Protein AF-A0A6B2LAB2-F1 (afdb_monomer_lite)

pLDDT: mean 83.59, std 16.33, range [30.34, 98.62]

Sequence (312 aa):
MKEKDVLVPLLQFHDKLRSQTTLTTNSQLKDLVSNPSHINLYHLQGPQGFQWNQNLCATVRETNGMVSVRRYYITSSMESLLCCE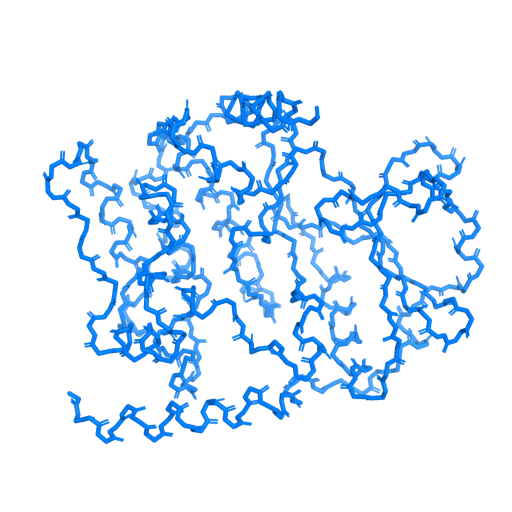IELLKKAQHENVLHYVDSFIEDNKFLWIVSEFVDGGTLTDIFEQLESIQFEESQLAYFVLMCLRGIHYLQSHGIPYELQSDCVLLSLSGHIKLSSLRNPSYYSRRSTVGTPYWLSPDYILNKSPTNDNVWSLGVMLWEAITGEPPYIEFPPIRALFVTITEGIPPLSSHLPLSGPLVDFLCKCTERNTAVRSSPSLLLEHPFLKHPSSPDQFATIIHQAQFFNNDWG

Radius of gyration: 19.87 Å; chains: 1; bounding box: 45×46×57 Å

Secondary structure (DSSP, 8-state):
--THHHHHHHHHHHHHHTT------S--HHHHSBPGGGGGGEEE-TTTT-EETTEEEEEETTT--EEEEEEEE--TTTHHHHHHHHHHHHH---TTBPPEEEEEEETTTEEEEEEE--TT-BHHHHHTTTTT----HHHHHHHHHHHHHHHHHHHHTT------GGGEEE-TTS-EEE-----GGGGSTT--SS-GGG--HHHHTTS--SSHHHHHHHHHHHHHHHSS-TTTTS-HHHHHHHHHHT-SPPPPTTS---HHHHHHHHHHT-S-TTTSPPHHHHTT-GGGGSPPPHHHHHHHHHHHHHHHHTT-

Structure (mmCIF, N/CA/C/O backbone):
data_AF-A0A6B2LAB2-F1
#
_entry.id   AF-A0A6B2LAB2-F1
#
loop_
_atom_site.group_PDB
_atom_site.id
_atom_site.type_symbol
_atom_site.label_atom_id
_atom_site.label_alt_id
_atom_site.label_comp_id
_atom_site.label_asym_id
_atom_site.label_entity_id
_atom_site.label_seq_id
_atom_site.pdbx_PDB_ins_code
_atom_site.Cartn_x
_atom_site.Cartn_y
_atom_site.Cartn_z
_atom_site.occupancy
_atom_site.B_iso_or_equiv
_atom_site.auth_seq_id
_atom_site.auth_comp_id
_atom_site.auth_asym_id
_atom_site.auth_atom_id
_atom_site.pdbx_PDB_model_num
ATOM 1 N N . MET A 1 1 ? 1.545 -16.094 27.207 1.00 58.06 1 MET A N 1
ATOM 2 C CA . MET A 1 1 ? 2.714 -16.390 26.350 1.00 58.06 1 MET A CA 1
ATOM 3 C C . MET A 1 1 ? 3.956 -16.113 27.185 1.00 58.06 1 MET A C 1
ATOM 5 O O . MET A 1 1 ? 3.957 -15.082 27.846 1.00 58.06 1 MET A O 1
ATOM 9 N N . LYS A 1 2 ? 4.925 -17.034 27.299 1.00 61.44 2 LYS A N 1
ATOM 10 C CA . LYS A 1 2 ? 6.134 -16.783 28.109 1.00 61.44 2 LYS A CA 1
ATOM 11 C C . LYS A 1 2 ? 7.105 -15.924 27.294 1.00 61.44 2 LYS A C 1
ATOM 13 O O . LYS A 1 2 ? 7.157 -16.051 26.080 1.00 61.44 2 LYS A O 1
ATOM 18 N N . GLU A 1 3 ? 7.906 -15.089 27.947 1.00 59.28 3 GLU A N 1
ATOM 19 C CA . GLU A 1 3 ? 8.850 -14.157 27.297 1.00 59.28 3 GLU A CA 1
ATOM 20 C C . GLU A 1 3 ? 9.830 -14.860 26.330 1.00 59.28 3 GLU A C 1
ATOM 22 O O . GLU A 1 3 ? 10.124 -14.369 25.240 1.00 59.28 3 GLU A O 1
ATOM 27 N N . LYS A 1 4 ? 10.247 -16.090 26.668 1.00 60.62 4 LYS A N 1
ATOM 28 C CA . LYS A 1 4 ? 11.071 -16.949 25.798 1.00 60.62 4 LYS A CA 1
ATOM 29 C C . LYS A 1 4 ? 10.377 -17.362 24.493 1.00 60.62 4 LYS A C 1
ATOM 31 O O . LYS A 1 4 ? 11.067 -17.553 23.496 1.00 60.62 4 LYS A O 1
ATOM 36 N N . ASP A 1 5 ? 9.047 -17.461 24.489 1.00 66.19 5 ASP A N 1
ATOM 37 C CA . ASP A 1 5 ? 8.248 -17.842 23.315 1.00 66.19 5 ASP A CA 1
ATOM 38 C C . ASP A 1 5 ? 8.171 -16.705 22.276 1.00 66.19 5 ASP A C 1
ATOM 40 O O . ASP A 1 5 ? 7.733 -16.935 21.153 1.00 66.19 5 ASP A O 1
ATOM 44 N N . VAL A 1 6 ? 8.596 -15.487 22.643 1.00 66.38 6 VAL A N 1
ATOM 45 C CA . VAL A 1 6 ? 8.602 -14.291 21.782 1.00 66.38 6 VAL A CA 1
ATOM 46 C C . VAL A 1 6 ? 10.024 -13.921 21.363 1.00 66.38 6 VAL A C 1
ATOM 48 O O . VAL A 1 6 ? 10.275 -13.672 20.187 1.00 66.38 6 VAL A O 1
ATOM 51 N N . LEU A 1 7 ? 10.977 -13.936 22.301 1.00 69.62 7 LEU A N 1
ATOM 52 C CA . LEU A 1 7 ? 12.353 -13.504 22.037 1.00 69.62 7 LEU A CA 1
ATOM 53 C C . LEU A 1 7 ? 13.081 -14.393 21.019 1.00 69.62 7 LEU A C 1
ATOM 55 O O . LEU A 1 7 ? 13.828 -13.880 20.192 1.00 69.62 7 LEU A O 1
ATOM 59 N N . VAL A 1 8 ? 12.857 -15.712 21.042 1.00 69.19 8 VAL A N 1
ATOM 60 C CA . VAL A 1 8 ? 13.513 -16.634 20.097 1.00 69.19 8 VAL A CA 1
ATOM 61 C C . VAL A 1 8 ? 13.004 -16.433 18.661 1.00 69.19 8 VAL A C 1
ATOM 63 O O . VAL A 1 8 ? 13.844 -16.217 17.786 1.00 69.19 8 VAL A O 1
ATOM 66 N N . PRO A 1 9 ? 11.682 -16.422 18.385 1.00 66.69 9 PRO A N 1
ATOM 67 C CA . PRO A 1 9 ? 11.174 -16.073 17.058 1.00 66.69 9 PRO A CA 1
ATOM 68 C C . PRO A 1 9 ? 11.593 -14.681 16.592 1.00 66.69 9 PRO A C 1
ATOM 70 O O . PRO A 1 9 ? 11.887 -14.510 15.418 1.00 66.69 9 PRO A O 1
ATOM 73 N N . LEU A 1 10 ? 11.670 -13.696 17.490 1.00 65.56 10 LEU A N 1
ATOM 74 C CA . LEU A 1 10 ? 12.045 -12.329 17.130 1.00 65.56 10 LEU A CA 1
ATOM 75 C C . LEU A 1 10 ? 13.533 -12.214 16.745 1.00 65.56 10 LEU A C 1
ATOM 77 O O . LEU A 1 10 ? 13.871 -11.510 15.794 1.00 65.56 10 LEU A O 1
ATOM 81 N N . LEU A 1 11 ? 14.416 -12.963 17.415 1.00 63.00 11 LEU A N 1
ATOM 82 C CA . LEU A 1 11 ? 15.821 -13.111 17.015 1.00 63.00 11 LEU A CA 1
ATOM 83 C C . LEU A 1 11 ? 15.952 -13.847 15.673 1.00 63.00 11 LEU A C 1
ATOM 85 O O . LEU A 1 11 ? 16.673 -13.392 14.790 1.00 63.00 11 LEU A O 1
ATOM 89 N N . GLN A 1 12 ? 15.196 -14.932 15.478 1.00 63.59 12 GLN A N 1
ATOM 90 C CA . GLN A 1 12 ? 15.152 -15.654 14.201 1.00 63.59 12 GLN A CA 1
ATOM 91 C C . GLN A 1 12 ? 14.596 -14.789 13.067 1.00 63.59 12 GLN A C 1
ATOM 93 O O . GLN A 1 12 ? 15.088 -14.859 11.943 1.00 63.59 12 GLN A O 1
ATOM 98 N N . PHE A 1 13 ? 13.595 -13.956 13.352 1.00 63.78 13 PHE A N 1
ATOM 99 C CA . PHE A 1 13 ? 13.062 -12.976 12.420 1.00 63.78 13 PHE A CA 1
ATOM 100 C C . PHE A 1 13 ? 14.157 -11.977 12.054 1.00 63.78 13 PHE A C 1
ATOM 102 O O . PHE A 1 13 ? 14.436 -11.833 10.872 1.00 63.78 13 PHE A O 1
ATOM 109 N N . HIS A 1 14 ? 14.871 -11.394 13.027 1.00 57.94 14 HIS A N 1
ATOM 110 C CA . HIS A 1 14 ? 16.009 -10.499 12.777 1.00 57.94 14 HIS A CA 1
ATOM 111 C C . HIS A 1 14 ? 17.100 -11.129 11.888 1.00 57.94 14 HIS A C 1
ATOM 113 O O . HIS A 1 14 ? 17.612 -10.475 10.978 1.00 57.94 14 HIS A O 1
ATOM 119 N N . ASP A 1 15 ? 17.420 -12.407 12.092 1.00 50.44 15 ASP A N 1
ATOM 120 C CA . ASP A 1 15 ? 18.378 -13.136 11.251 1.00 50.44 15 ASP A CA 1
ATOM 121 C C . ASP A 1 15 ? 17.810 -13.453 9.851 1.00 50.44 15 ASP A C 1
ATOM 123 O O . ASP A 1 15 ? 18.525 -13.408 8.843 1.00 50.44 15 ASP A O 1
ATOM 127 N N . LYS A 1 16 ? 16.497 -13.696 9.747 1.00 52.78 16 LYS A N 1
ATOM 128 C CA . LYS A 1 16 ? 15.773 -13.862 8.477 1.00 52.78 16 LYS A CA 1
ATOM 129 C C . LYS A 1 16 ? 15.706 -12.559 7.676 1.00 52.78 16 LYS A C 1
ATOM 131 O O . LYS A 1 16 ? 15.875 -12.595 6.459 1.00 52.78 16 LYS A O 1
ATOM 136 N N . LEU A 1 17 ? 15.540 -11.408 8.337 1.00 50.28 17 LEU A N 1
ATOM 137 C CA . LEU A 1 17 ? 15.604 -10.074 7.719 1.00 50.28 17 LEU A CA 1
ATOM 138 C C . LEU A 1 17 ? 16.926 -9.868 6.967 1.00 50.28 17 LEU A C 1
ATOM 140 O O . LEU A 1 17 ? 16.944 -9.244 5.913 1.00 50.28 17 LEU A O 1
ATOM 144 N N . ARG A 1 18 ? 18.027 -10.445 7.467 1.00 41.12 18 ARG A N 1
ATOM 145 C CA . ARG A 1 18 ? 19.350 -10.373 6.826 1.00 41.12 18 ARG A CA 1
ATOM 146 C C . ARG A 1 18 ? 19.542 -11.351 5.663 1.00 41.12 18 ARG A C 1
ATOM 148 O O . ARG A 1 18 ? 20.526 -11.216 4.939 1.00 41.12 18 ARG A O 1
ATOM 155 N N . SER A 1 19 ? 18.658 -12.336 5.494 1.00 42.25 19 SER A N 1
ATOM 156 C CA . SER A 1 19 ? 18.848 -13.470 4.575 1.00 42.25 19 SER A CA 1
ATOM 157 C C . SER A 1 19 ? 17.739 -13.650 3.531 1.00 42.25 19 SER A C 1
ATOM 159 O O . SER A 1 19 ? 17.799 -14.611 2.763 1.00 42.25 19 SER A O 1
ATOM 161 N N . GLN A 1 20 ? 16.740 -12.757 3.471 1.00 48.16 20 GLN A N 1
ATOM 162 C CA . GLN A 1 20 ? 15.514 -12.965 2.691 1.00 48.16 20 GLN A CA 1
ATOM 163 C C . GLN A 1 20 ? 15.750 -13.362 1.222 1.00 48.16 20 GLN A C 1
ATOM 165 O O . GLN A 1 20 ? 16.074 -12.550 0.362 1.00 48.16 20 GLN A O 1
ATOM 170 N N . THR A 1 21 ? 15.498 -14.647 0.970 1.00 45.72 21 THR A N 1
ATOM 171 C CA . THR A 1 21 ? 15.557 -15.372 -0.310 1.00 45.72 21 THR A CA 1
ATOM 172 C C . THR A 1 21 ? 14.295 -16.233 -0.486 1.00 45.72 21 THR A C 1
ATOM 174 O O . THR A 1 21 ? 14.343 -17.338 -1.008 1.00 45.72 21 THR A O 1
ATOM 177 N N . THR A 1 22 ? 13.135 -15.781 0.003 1.00 45.25 22 THR A N 1
ATOM 178 C CA . THR A 1 22 ? 11.938 -16.646 0.102 1.00 45.25 22 THR A CA 1
ATOM 179 C C . THR A 1 22 ? 10.9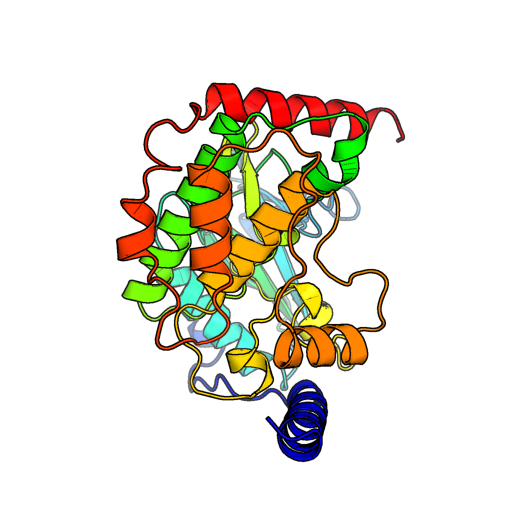67 -16.573 -1.073 1.00 45.25 22 THR A C 1
ATOM 181 O O . THR A 1 22 ? 10.008 -17.336 -1.095 1.00 45.25 22 THR A O 1
ATOM 184 N N . LEU A 1 23 ? 11.211 -15.717 -2.066 1.00 51.69 23 LEU A N 1
ATOM 185 C CA . LEU A 1 23 ? 10.504 -15.769 -3.345 1.00 51.69 23 LEU A CA 1
ATOM 186 C C . LEU A 1 23 ? 11.511 -16.172 -4.421 1.00 51.69 23 LEU A C 1
ATOM 188 O O . LEU A 1 23 ? 12.316 -15.360 -4.879 1.00 51.69 23 LEU A O 1
ATOM 192 N N . THR A 1 24 ? 11.503 -17.456 -4.769 1.00 53.28 24 THR A N 1
ATOM 193 C CA . THR A 1 24 ? 12.329 -18.005 -5.844 1.00 53.28 24 THR A CA 1
ATOM 194 C C . THR A 1 24 ? 11.445 -18.303 -7.040 1.00 53.28 24 THR A C 1
ATOM 196 O O . THR A 1 24 ? 10.551 -19.144 -6.962 1.00 53.28 24 THR A O 1
ATOM 199 N N . THR A 1 25 ? 11.718 -17.624 -8.145 1.00 62.31 25 THR A N 1
ATOM 200 C CA . THR A 1 25 ? 11.215 -17.988 -9.469 1.00 62.31 25 THR A CA 1
ATOM 201 C C . THR A 1 25 ? 12.364 -18.561 -10.289 1.00 62.31 25 THR A C 1
ATOM 203 O O . THR A 1 25 ? 13.525 -18.211 -10.073 1.00 62.31 25 THR A O 1
ATOM 206 N N . ASN A 1 26 ? 12.037 -19.468 -11.208 1.00 69.19 26 ASN A N 1
ATOM 207 C CA . ASN A 1 26 ? 12.997 -20.009 -12.172 1.00 69.19 26 ASN A CA 1
ATOM 208 C C . ASN A 1 26 ? 13.135 -19.109 -13.412 1.00 69.19 26 ASN A C 1
ATOM 210 O O . ASN A 1 26 ? 13.973 -19.383 -14.270 1.00 69.19 26 ASN A O 1
ATOM 214 N N . SER A 1 27 ? 12.309 -18.064 -13.517 1.00 77.88 27 SER A N 1
ATOM 215 C CA . SER A 1 27 ? 12.330 -17.099 -14.612 1.00 77.88 27 SER A CA 1
ATOM 216 C C . SER A 1 27 ? 13.566 -16.206 -14.544 1.00 77.88 27 SER A C 1
ATOM 218 O O . SER A 1 27 ? 13.964 -15.753 -13.468 1.00 77.88 27 SER A O 1
ATOM 220 N N . GLN A 1 28 ? 14.141 -15.900 -15.704 1.00 84.25 28 GLN A N 1
ATOM 221 C CA . GLN A 1 28 ? 15.198 -14.900 -15.829 1.00 84.25 28 GLN A CA 1
ATOM 222 C C . GLN A 1 28 ? 14.593 -13.553 -16.217 1.00 84.25 28 GLN A C 1
ATOM 224 O O . GLN A 1 28 ? 13.630 -13.499 -16.983 1.00 84.25 28 GLN A O 1
ATOM 229 N N . LEU A 1 29 ? 15.185 -12.447 -15.747 1.00 85.62 29 LEU A N 1
ATOM 230 C CA . LEU A 1 29 ? 14.666 -11.107 -16.053 1.00 85.62 29 LEU A CA 1
ATOM 231 C C . LEU A 1 29 ? 14.540 -10.879 -17.563 1.00 85.62 29 LEU A C 1
ATOM 233 O O . LEU A 1 29 ? 13.559 -10.300 -18.014 1.00 85.62 29 LEU A O 1
ATOM 237 N N . LYS A 1 30 ? 15.500 -11.383 -18.347 1.00 86.19 30 LYS A N 1
ATOM 238 C CA . LYS A 1 30 ? 15.530 -11.249 -19.812 1.00 86.19 30 LYS A CA 1
ATOM 239 C C . LYS A 1 30 ? 14.311 -11.849 -20.512 1.00 86.19 30 LYS A C 1
ATOM 241 O O . LYS A 1 30 ? 13.949 -11.356 -21.573 1.00 86.19 30 LYS A O 1
ATOM 246 N N . ASP A 1 31 ? 13.689 -12.863 -19.918 1.00 89.56 31 ASP A N 1
ATOM 247 C CA . ASP A 1 31 ? 12.512 -13.530 -20.482 1.00 89.56 31 ASP A CA 1
ATOM 248 C C . ASP A 1 31 ? 11.207 -12.825 -20.084 1.00 89.56 31 ASP A C 1
ATOM 250 O O . ASP A 1 31 ? 10.171 -13.004 -20.721 1.00 89.56 31 ASP A O 1
ATOM 254 N N . LEU A 1 32 ? 11.249 -12.020 -19.018 1.00 90.81 32 LEU A N 1
ATOM 255 C CA . LEU A 1 32 ? 10.090 -11.325 -18.462 1.00 90.81 32 LEU A CA 1
ATOM 256 C C . LEU A 1 32 ? 9.953 -9.891 -18.961 1.00 90.81 32 LEU A C 1
ATOM 258 O O . LEU A 1 32 ? 8.853 -9.343 -18.904 1.00 90.81 32 LEU A O 1
ATOM 262 N N . VAL A 1 33 ? 11.036 -9.264 -19.407 1.00 94.38 33 VAL A N 1
ATOM 263 C CA . VAL A 1 33 ? 11.056 -7.852 -19.796 1.00 94.38 33 VAL A CA 1
ATOM 264 C C . VAL A 1 33 ? 10.874 -7.656 -21.301 1.00 94.38 33 VAL A C 1
ATOM 266 O O . VAL A 1 33 ? 11.167 -8.530 -22.112 1.00 94.38 33 VAL A O 1
ATOM 269 N N . SER A 1 34 ? 10.398 -6.476 -21.673 1.00 95.38 34 SER A N 1
ATOM 270 C CA . SER A 1 34 ? 10.282 -6.013 -23.050 1.00 95.38 34 SER A CA 1
ATOM 271 C C . SER A 1 34 ? 11.646 -5.678 -23.663 1.00 95.38 34 SER A C 1
ATOM 273 O O . SER A 1 34 ? 12.686 -5.679 -22.996 1.00 95.38 34 SER A O 1
ATOM 275 N N . ASN A 1 35 ? 11.644 -5.371 -24.964 1.00 94.44 35 ASN A N 1
ATOM 276 C CA . ASN A 1 35 ? 12.861 -5.050 -25.702 1.00 94.44 35 ASN A CA 1
ATOM 277 C C . ASN A 1 35 ? 13.571 -3.823 -25.087 1.00 94.44 35 ASN A C 1
ATOM 279 O O . ASN A 1 35 ? 12.918 -2.800 -24.881 1.00 94.44 35 ASN A O 1
ATOM 283 N N . PRO A 1 36 ? 14.900 -3.863 -24.860 1.00 92.88 36 PRO A N 1
ATOM 284 C CA . PRO A 1 36 ? 15.676 -2.715 -24.381 1.00 92.88 36 PRO A CA 1
ATOM 285 C C . PRO A 1 36 ? 15.452 -1.408 -25.157 1.00 92.88 36 PRO A C 1
ATOM 287 O O . PRO A 1 36 ? 15.553 -0.328 -24.581 1.00 92.88 36 PRO A O 1
ATOM 290 N N . SER A 1 37 ? 15.103 -1.477 -26.448 1.00 93.88 37 SER A N 1
ATOM 291 C CA . SER A 1 37 ? 14.792 -0.298 -27.265 1.00 93.88 37 SER A CA 1
ATOM 292 C C . SER A 1 37 ? 13.569 0.485 -26.781 1.00 93.88 37 SER A C 1
ATOM 294 O O . SER A 1 37 ? 13.393 1.628 -27.204 1.00 93.88 37 SER A O 1
ATOM 296 N N . HIS A 1 38 ? 12.739 -0.097 -25.908 1.00 94.50 38 HIS A N 1
ATOM 297 C CA . HIS A 1 38 ? 11.582 0.562 -25.305 1.00 94.50 38 HIS A CA 1
ATOM 298 C C . HIS A 1 38 ? 11.971 1.787 -24.476 1.00 94.50 38 HIS A C 1
ATOM 300 O O . HIS A 1 38 ? 11.158 2.695 -24.344 1.00 94.50 38 HIS A O 1
ATOM 306 N N . ILE A 1 39 ? 13.229 1.902 -24.031 1.00 92.00 39 ILE A N 1
ATOM 307 C CA . ILE A 1 39 ? 13.735 3.140 -23.423 1.00 92.00 39 ILE A CA 1
ATOM 308 C C . ILE A 1 39 ? 13.490 4.370 -24.310 1.00 92.00 39 ILE A C 1
ATOM 310 O O . ILE A 1 39 ? 13.192 5.451 -23.811 1.00 92.00 39 ILE A O 1
ATOM 314 N N . ASN A 1 40 ? 13.527 4.198 -25.636 1.00 93.69 40 ASN A N 1
ATOM 315 C CA . ASN A 1 40 ? 13.299 5.279 -26.589 1.00 93.69 40 ASN A CA 1
ATOM 316 C C . ASN A 1 40 ? 11.834 5.725 -26.652 1.00 93.69 40 ASN A C 1
ATOM 318 O O . ASN A 1 40 ? 11.575 6.810 -27.162 1.00 93.69 40 ASN A O 1
ATOM 322 N N . LEU A 1 41 ? 10.885 4.934 -26.139 1.00 94.25 41 LEU A N 1
ATOM 323 C CA . LEU A 1 41 ? 9.466 5.302 -26.068 1.00 94.25 41 LEU A CA 1
ATOM 324 C C . LEU A 1 41 ? 9.203 6.369 -25.002 1.00 94.25 41 LEU A C 1
ATOM 326 O O . LEU A 1 41 ? 8.192 7.068 -25.072 1.00 94.25 41 LEU A O 1
ATOM 330 N N . TYR A 1 42 ? 10.118 6.518 -24.043 1.00 93.50 42 TYR A N 1
ATOM 331 C CA . TYR A 1 42 ? 9.954 7.385 -22.888 1.00 93.50 42 TYR A CA 1
ATOM 332 C C . TYR A 1 42 ? 10.926 8.569 -22.940 1.00 93.50 42 TYR A C 1
ATOM 334 O O . TYR A 1 42 ? 12.058 8.479 -23.423 1.00 93.50 42 TYR A O 1
ATOM 342 N N . HIS A 1 43 ? 10.474 9.716 -22.449 1.00 91.50 43 HIS A N 1
ATOM 343 C CA . HIS A 1 43 ? 11.283 10.911 -22.248 1.00 91.50 43 HIS A CA 1
ATOM 344 C C . HIS A 1 43 ? 11.230 11.293 -20.766 1.00 91.50 43 HIS A C 1
ATOM 346 O O . HIS A 1 43 ? 10.198 11.760 -20.282 1.00 91.50 43 HIS A O 1
ATOM 352 N N . LEU A 1 44 ? 12.329 11.069 -20.037 1.00 87.56 44 LEU A N 1
ATOM 353 C CA . LEU A 1 44 ? 12.435 11.464 -18.629 1.00 87.56 44 LEU A CA 1
ATOM 354 C C . LEU A 1 44 ? 12.250 12.979 -18.485 1.00 87.56 44 LEU A C 1
ATOM 356 O O . LEU A 1 44 ? 12.808 13.763 -19.252 1.00 87.56 44 LEU A O 1
ATOM 360 N N . GLN A 1 45 ? 11.469 13.392 -17.493 1.00 79.88 45 GLN A N 1
ATOM 361 C CA . GLN A 1 45 ? 11.225 14.802 -17.204 1.00 79.88 45 GLN A CA 1
ATOM 362 C C . GLN A 1 45 ? 12.305 15.331 -16.240 1.00 79.88 45 GLN A C 1
ATOM 364 O O . GLN A 1 45 ? 12.513 14.748 -15.182 1.00 79.88 45 GLN A O 1
ATOM 369 N N . GLY A 1 46 ? 12.986 16.434 -16.583 1.00 62.25 46 GLY A N 1
ATOM 370 C CA . GLY A 1 46 ? 13.942 17.150 -15.714 1.00 62.25 46 GLY A CA 1
ATOM 371 C C . GLY A 1 46 ? 15.434 16.761 -15.857 1.00 62.25 46 GLY A C 1
ATOM 372 O O . GLY A 1 46 ? 15.751 15.626 -16.208 1.00 62.25 46 GLY A O 1
ATOM 373 N N . PRO A 1 47 ? 16.380 17.682 -15.561 1.00 44.88 47 PRO A N 1
ATOM 374 C CA . PRO A 1 47 ? 17.818 17.526 -15.845 1.00 44.88 47 PRO A CA 1
ATOM 375 C C . PRO A 1 47 ? 18.544 16.450 -15.014 1.00 44.88 47 PRO A C 1
ATOM 377 O O . PRO A 1 47 ? 19.672 16.091 -15.345 1.00 44.88 47 PRO A O 1
ATOM 380 N N . GLN A 1 48 ? 17.909 15.913 -13.966 1.00 54.22 48 GLN A N 1
ATOM 381 C CA . GLN A 1 48 ? 18.365 14.729 -13.216 1.00 54.22 48 GLN A CA 1
ATOM 382 C C . GLN A 1 48 ? 17.251 13.679 -13.034 1.00 54.22 48 GLN A C 1
ATOM 384 O O . GLN A 1 48 ? 17.417 12.727 -12.276 1.00 54.22 48 GLN A O 1
ATOM 389 N N . GLY A 1 49 ? 16.125 13.843 -13.744 1.00 53.78 49 GLY A N 1
ATOM 390 C CA . GLY A 1 49 ? 14.879 13.140 -13.463 1.00 53.78 49 GLY A CA 1
ATOM 391 C C . GLY A 1 49 ? 14.168 13.743 -12.249 1.00 53.78 49 GLY A C 1
ATOM 392 O O . GLY A 1 49 ? 14.632 13.617 -11.121 1.00 53.78 49 GLY A O 1
ATOM 393 N N . PHE A 1 50 ? 13.052 14.431 -12.475 1.00 52.19 50 PHE A N 1
ATOM 394 C CA . PHE A 1 50 ? 12.154 14.857 -11.407 1.00 52.19 50 PHE A CA 1
ATOM 395 C C . PHE A 1 50 ? 11.685 13.612 -10.646 1.00 52.19 50 PHE A C 1
ATOM 397 O O . PHE A 1 50 ? 11.162 12.673 -11.256 1.00 52.19 50 PHE A O 1
ATOM 404 N N . GLN A 1 51 ? 11.942 13.596 -9.338 1.00 57.81 51 GLN A N 1
ATOM 405 C CA . GLN A 1 51 ? 11.500 12.540 -8.441 1.00 57.81 51 GLN A CA 1
ATOM 406 C C . GLN A 1 51 ? 10.143 12.931 -7.857 1.00 57.81 51 GLN A C 1
ATOM 408 O O . GLN A 1 51 ? 10.027 13.954 -7.193 1.00 57.81 51 GLN A O 1
ATOM 413 N N . TRP A 1 52 ? 9.134 12.104 -8.100 1.00 54.78 52 TRP A N 1
ATOM 414 C CA . TRP A 1 52 ? 7.800 12.196 -7.521 1.00 54.78 52 TRP A CA 1
ATOM 415 C C . TRP A 1 52 ? 7.534 10.925 -6.725 1.00 54.78 52 TRP A C 1
ATOM 417 O O . TRP A 1 52 ? 7.632 9.827 -7.280 1.00 54.78 52 TRP A O 1
ATOM 427 N N . ASN A 1 53 ? 7.244 11.048 -5.430 1.00 55.38 53 ASN A N 1
ATOM 428 C CA . ASN A 1 53 ? 7.058 9.904 -4.528 1.00 55.38 53 ASN A CA 1
ATOM 429 C C . ASN A 1 53 ? 8.215 8.889 -4.637 1.00 55.38 53 ASN A C 1
ATOM 431 O O . ASN A 1 53 ? 7.992 7.688 -4.784 1.00 55.38 53 ASN A O 1
ATOM 435 N N . GLN A 1 54 ? 9.461 9.386 -4.664 1.00 63.94 54 GLN A N 1
ATOM 436 C CA . GLN A 1 54 ? 10.700 8.601 -4.835 1.00 63.94 54 GLN A CA 1
ATOM 437 C C . GLN A 1 54 ? 10.863 7.897 -6.205 1.00 63.94 54 GLN A C 1
ATOM 439 O O . GLN A 1 54 ? 11.841 7.177 -6.415 1.00 63.94 54 GLN A O 1
ATOM 444 N N . ASN A 1 55 ? 9.963 8.142 -7.164 1.00 73.06 55 ASN A N 1
ATOM 445 C CA . ASN A 1 55 ? 9.984 7.572 -8.514 1.00 73.06 55 ASN A CA 1
ATOM 446 C C . ASN A 1 55 ? 10.305 8.636 -9.565 1.00 73.06 55 ASN A C 1
ATOM 448 O O . ASN A 1 55 ? 9.984 9.805 -9.400 1.00 73.06 55 ASN A O 1
ATOM 452 N N . LEU A 1 56 ? 10.904 8.239 -10.683 1.00 82.75 56 LEU A N 1
ATOM 453 C CA . LEU A 1 56 ? 11.140 9.146 -11.803 1.00 82.75 56 LEU A CA 1
ATOM 454 C C . LEU A 1 56 ? 9.852 9.342 -12.611 1.00 82.75 56 LEU A C 1
ATOM 456 O O . LEU A 1 56 ? 9.094 8.397 -12.822 1.00 82.75 56 LEU A O 1
ATOM 460 N N . CYS A 1 57 ? 9.630 10.546 -13.128 1.00 87.25 57 CYS A N 1
ATOM 461 C CA . CYS A 1 57 ? 8.557 10.810 -14.088 1.00 87.25 57 CYS A CA 1
ATOM 462 C C . CYS A 1 57 ? 9.075 10.763 -15.530 1.00 87.25 57 CYS A C 1
ATOM 464 O O . CYS A 1 57 ? 10.140 11.306 -15.844 1.00 87.25 57 CYS A O 1
ATOM 466 N N . ALA A 1 58 ? 8.289 10.177 -16.432 1.00 91.38 58 ALA A N 1
ATOM 467 C CA . ALA A 1 58 ? 8.555 10.218 -17.866 1.00 91.38 58 ALA A CA 1
ATOM 468 C C . ALA A 1 58 ? 7.284 10.524 -18.661 1.00 91.38 58 ALA A C 1
ATOM 470 O O . ALA A 1 58 ? 6.174 10.241 -18.215 1.00 91.38 58 ALA A O 1
ATOM 471 N N . THR A 1 59 ? 7.447 11.073 -19.861 1.00 93.19 59 THR A N 1
ATOM 472 C CA . THR A 1 59 ? 6.373 11.173 -20.851 1.00 93.19 59 THR A CA 1
ATOM 473 C C . THR A 1 59 ? 6.544 10.115 -21.930 1.00 93.19 59 THR A C 1
ATOM 475 O O . THR A 1 59 ? 7.653 9.849 -22.396 1.00 93.19 59 THR A O 1
ATOM 478 N N . VAL A 1 60 ? 5.438 9.509 -22.346 1.00 94.62 60 VAL A N 1
ATOM 479 C CA . VAL A 1 60 ? 5.379 8.609 -23.499 1.00 94.62 60 VAL A CA 1
ATOM 480 C C . VAL A 1 60 ? 5.432 9.460 -24.762 1.00 94.62 60 VAL A C 1
ATOM 482 O O . VAL A 1 60 ? 4.585 10.327 -24.953 1.00 94.62 60 VAL A O 1
ATOM 485 N N . ARG A 1 61 ? 6.413 9.236 -25.640 1.00 92.88 61 ARG A N 1
ATOM 486 C CA . ARG A 1 61 ? 6.655 10.108 -26.806 1.00 92.88 61 ARG A CA 1
ATOM 487 C C . ARG A 1 61 ? 5.502 10.156 -27.803 1.00 92.88 61 ARG A C 1
ATOM 489 O O . ARG A 1 61 ? 5.309 11.179 -28.446 1.00 92.88 61 ARG A O 1
ATOM 496 N N . GLU A 1 62 ? 4.777 9.054 -27.960 1.00 93.25 62 GLU A N 1
ATOM 497 C CA . GLU A 1 62 ? 3.701 8.948 -28.949 1.00 93.25 62 GLU A CA 1
ATOM 498 C C . GLU A 1 62 ? 2.425 9.667 -28.496 1.00 93.25 62 GLU A C 1
ATOM 500 O O . GLU A 1 62 ? 1.792 10.368 -29.281 1.00 93.25 62 GLU A O 1
ATOM 505 N N . THR A 1 63 ? 2.062 9.529 -27.220 1.00 93.12 63 THR A N 1
ATOM 506 C CA . THR A 1 63 ? 0.793 10.044 -26.680 1.00 93.12 63 THR A CA 1
ATOM 507 C C . THR A 1 63 ? 0.952 11.322 -25.862 1.00 93.12 63 THR A C 1
ATOM 509 O O . THR A 1 63 ? -0.044 11.959 -25.534 1.00 93.12 63 THR A O 1
ATOM 512 N N . ASN A 1 64 ? 2.185 11.686 -25.497 1.00 90.50 64 ASN A N 1
ATOM 513 C CA . ASN A 1 64 ? 2.514 12.666 -24.457 1.00 90.50 64 ASN A CA 1
ATOM 514 C C . ASN A 1 64 ? 1.901 12.356 -23.075 1.00 90.50 64 ASN A C 1
ATOM 516 O O . ASN A 1 64 ? 1.904 13.218 -22.199 1.00 90.50 64 ASN A O 1
ATOM 520 N N . GLY A 1 65 ? 1.408 11.132 -22.852 1.00 92.38 65 GLY A N 1
ATOM 521 C CA . GLY A 1 65 ? 0.901 10.698 -21.551 1.00 92.38 65 GLY A CA 1
ATOM 522 C C . GLY A 1 65 ? 2.024 10.562 -20.521 1.00 92.38 65 GLY A C 1
ATOM 523 O O . GLY A 1 65 ? 3.153 10.214 -20.871 1.00 92.38 65 GLY A O 1
ATOM 524 N N . MET A 1 66 ? 1.725 10.826 -19.249 1.00 92.62 66 MET A N 1
ATOM 525 C CA . MET A 1 66 ? 2.687 10.664 -18.157 1.00 92.62 66 MET A CA 1
ATOM 526 C C . MET A 1 66 ? 2.713 9.229 -17.630 1.00 92.62 66 MET A C 1
ATOM 528 O O . MET A 1 66 ? 1.679 8.572 -17.521 1.00 92.62 66 MET A O 1
ATOM 532 N N . VAL A 1 67 ? 3.906 8.771 -17.258 1.00 93.81 67 VAL A N 1
ATOM 533 C CA . VAL A 1 67 ? 4.143 7.491 -16.581 1.00 93.81 67 VAL A CA 1
ATOM 534 C C . VAL A 1 67 ? 5.092 7.679 -15.401 1.00 93.81 67 VAL A C 1
ATOM 536 O O . VAL A 1 67 ? 5.927 8.592 -15.385 1.00 93.81 67 VAL A O 1
ATOM 539 N N . SER A 1 68 ? 4.970 6.790 -14.418 1.00 90.94 68 SER A N 1
ATOM 540 C CA . SER A 1 68 ? 5.942 6.664 -13.337 1.00 90.94 68 SER A CA 1
ATOM 541 C C . SER A 1 68 ? 6.963 5.585 -13.685 1.00 90.94 68 SER A C 1
ATOM 543 O O . SER A 1 68 ? 6.627 4.553 -14.268 1.00 90.94 68 SER A O 1
ATOM 545 N N . VAL A 1 69 ? 8.221 5.835 -13.345 1.00 89.75 69 VAL A N 1
ATOM 546 C CA . VAL A 1 69 ? 9.359 4.986 -13.674 1.00 89.75 69 VAL A CA 1
ATOM 547 C C . VAL A 1 69 ? 10.167 4.709 -12.417 1.00 89.75 69 VAL A C 1
ATOM 549 O O . VAL A 1 69 ? 10.636 5.620 -11.733 1.00 89.75 69 VAL A O 1
ATOM 552 N N . ARG A 1 70 ? 10.424 3.428 -12.168 1.00 86.88 70 ARG A N 1
ATOM 553 C CA . ARG A 1 70 ? 11.390 2.974 -11.167 1.00 86.88 70 ARG A CA 1
ATOM 554 C C . ARG A 1 70 ? 12.568 2.311 -11.843 1.00 86.88 70 ARG A C 1
ATOM 556 O O . ARG A 1 70 ? 12.392 1.476 -12.728 1.00 86.88 70 ARG A O 1
ATOM 563 N N . ARG A 1 71 ? 13.768 2.690 -11.410 1.00 86.38 71 ARG A N 1
ATOM 564 C CA . ARG A 1 71 ? 15.034 2.218 -11.969 1.00 86.38 71 ARG A CA 1
ATOM 565 C C . ARG A 1 71 ? 15.848 1.525 -10.883 1.00 86.38 71 ARG A C 1
ATOM 567 O O . ARG A 1 71 ? 16.272 2.162 -9.923 1.00 86.38 71 ARG A O 1
ATOM 574 N N . TYR A 1 72 ? 16.086 0.230 -11.051 1.00 84.69 72 TYR A N 1
ATOM 575 C CA . TYR A 1 72 ? 16.802 -0.611 -10.094 1.00 84.69 72 TYR A CA 1
ATOM 576 C C . TYR A 1 72 ? 18.137 -1.060 -10.670 1.00 84.69 72 TYR A C 1
ATOM 578 O O . TYR A 1 72 ? 18.188 -1.546 -11.797 1.00 84.69 72 TYR A O 1
ATOM 586 N N . TYR A 1 73 ? 19.214 -0.959 -9.892 1.00 85.06 73 TYR A N 1
ATOM 587 C CA . TYR A 1 73 ? 20.468 -1.618 -10.248 1.00 85.06 73 TYR A CA 1
ATOM 588 C C . TYR A 1 73 ? 20.344 -3.126 -10.010 1.00 85.06 73 TYR A C 1
ATOM 590 O O . TYR A 1 73 ? 20.022 -3.567 -8.905 1.00 85.06 73 TYR A O 1
ATOM 598 N N . ILE A 1 74 ? 20.598 -3.920 -11.046 1.00 85.31 74 ILE A N 1
ATOM 599 C CA . ILE A 1 74 ? 20.448 -5.371 -11.000 1.00 85.31 74 ILE A CA 1
ATOM 600 C C . ILE A 1 74 ? 21.652 -5.967 -10.267 1.00 85.31 74 ILE A C 1
ATOM 602 O O . ILE A 1 74 ? 22.803 -5.809 -10.675 1.00 85.31 74 ILE A O 1
ATOM 606 N N . THR A 1 75 ? 21.380 -6.691 -9.184 1.00 84.00 75 THR A N 1
ATOM 607 C CA . THR A 1 75 ? 22.368 -7.522 -8.488 1.00 84.00 75 THR A CA 1
ATOM 608 C C . THR A 1 75 ? 21.905 -8.971 -8.493 1.00 84.00 75 THR A C 1
ATOM 610 O O . THR A 1 75 ? 20.704 -9.240 -8.447 1.00 84.00 75 THR A O 1
ATOM 613 N N . SER A 1 76 ? 22.844 -9.919 -8.484 1.00 79.50 76 SER A N 1
ATOM 614 C CA . SER A 1 76 ? 22.517 -11.353 -8.484 1.00 79.50 76 SER A CA 1
ATOM 615 C C . SER A 1 76 ? 21.660 -11.775 -7.284 1.00 79.50 76 SER A C 1
ATOM 617 O O . SER A 1 76 ? 20.884 -12.714 -7.387 1.00 79.50 76 SER A O 1
ATOM 619 N N . SER A 1 77 ? 21.763 -11.072 -6.151 1.00 74.81 77 SER A N 1
ATOM 620 C CA . SER A 1 77 ? 20.930 -11.317 -4.965 1.00 74.81 77 SER A CA 1
ATOM 621 C C . SER A 1 77 ? 19.491 -10.810 -5.094 1.00 74.81 77 SER A C 1
ATOM 623 O O . SER A 1 77 ? 18.633 -11.250 -4.339 1.00 74.81 77 SER A O 1
ATOM 625 N N . MET A 1 78 ? 19.226 -9.867 -6.003 1.00 76.38 78 MET A N 1
ATOM 626 C CA . MET A 1 78 ? 17.905 -9.250 -6.184 1.00 76.38 78 MET A CA 1
ATOM 627 C C . MET A 1 78 ? 17.142 -9.814 -7.378 1.00 76.38 78 MET A C 1
ATOM 629 O O . MET A 1 78 ? 15.930 -9.647 -7.446 1.00 76.38 78 MET A O 1
ATOM 633 N N . GLU A 1 79 ? 17.832 -10.454 -8.322 1.00 80.38 79 GLU A N 1
ATOM 634 C CA . GLU A 1 79 ? 17.257 -10.873 -9.601 1.00 80.38 79 GLU A CA 1
ATOM 635 C C . GLU A 1 79 ? 15.979 -11.706 -9.432 1.00 80.38 79 GLU A C 1
ATOM 637 O O . GLU A 1 79 ? 14.958 -11.375 -10.027 1.00 80.38 79 GLU A O 1
ATOM 642 N N . SER A 1 80 ? 15.985 -12.707 -8.543 1.00 76.81 80 SER A N 1
ATOM 643 C CA . SER A 1 80 ? 14.801 -13.541 -8.300 1.00 76.81 80 SER A CA 1
ATOM 644 C C . SER A 1 80 ? 13.623 -12.755 -7.714 1.00 76.81 80 SER A C 1
ATOM 646 O O . SER A 1 80 ? 12.476 -13.019 -8.064 1.00 76.81 80 SER A O 1
ATOM 648 N N . LEU A 1 81 ? 13.894 -11.774 -6.845 1.00 75.56 81 LEU A N 1
ATOM 649 C CA . LEU A 1 81 ? 12.868 -10.919 -6.244 1.00 75.56 81 LEU A CA 1
ATOM 650 C C . LEU A 1 81 ? 12.248 -9.992 -7.294 1.00 75.56 81 LEU A C 1
ATOM 652 O O . LEU A 1 81 ? 11.027 -9.881 -7.354 1.00 75.56 81 LEU A O 1
ATOM 656 N N . LEU A 1 82 ? 13.080 -9.391 -8.150 1.00 81.44 82 LEU A N 1
ATOM 657 C CA . LEU A 1 82 ? 12.634 -8.522 -9.240 1.00 81.44 82 LEU A CA 1
ATOM 658 C C . LEU A 1 82 ? 11.827 -9.297 -10.293 1.00 81.44 82 LEU A C 1
ATOM 660 O O . LEU A 1 82 ? 10.817 -8.793 -10.776 1.00 81.44 82 LEU A O 1
ATOM 664 N N . CYS A 1 83 ? 12.222 -10.533 -10.623 1.00 83.44 83 CYS A N 1
ATOM 665 C CA . CYS A 1 83 ? 11.432 -11.398 -11.503 1.00 83.44 83 CYS A CA 1
ATOM 666 C C . CYS A 1 83 ? 10.035 -11.662 -10.922 1.00 83.44 83 CYS A C 1
ATOM 668 O O . CYS A 1 83 ? 9.037 -11.472 -11.617 1.00 83.44 83 CYS A O 1
ATOM 670 N N . CYS A 1 84 ? 9.955 -12.051 -9.644 1.00 77.06 84 CYS A N 1
ATOM 671 C CA . CYS A 1 84 ? 8.674 -12.248 -8.964 1.00 77.06 84 CYS A CA 1
ATOM 672 C C . CYS A 1 84 ? 7.833 -10.964 -8.963 1.00 77.06 84 CYS A C 1
ATOM 674 O O . CYS A 1 84 ? 6.640 -11.023 -9.241 1.00 77.06 84 CYS A O 1
ATOM 676 N N . GLU A 1 85 ? 8.441 -9.805 -8.697 1.00 78.62 85 GLU A N 1
ATOM 677 C CA . GLU A 1 85 ? 7.754 -8.509 -8.715 1.00 78.62 85 GLU A CA 1
ATOM 678 C C . GLU A 1 85 ? 7.105 -8.231 -10.080 1.00 78.62 85 GLU A C 1
ATOM 680 O O . GLU A 1 85 ? 5.907 -7.962 -10.144 1.00 78.62 85 GLU A O 1
ATOM 685 N N . ILE A 1 86 ? 7.854 -8.375 -11.179 1.00 85.75 86 ILE A N 1
ATOM 686 C CA . ILE A 1 86 ? 7.335 -8.161 -12.540 1.00 85.75 86 ILE A CA 1
ATOM 687 C C . ILE A 1 86 ? 6.201 -9.140 -12.861 1.00 85.75 86 ILE A C 1
ATOM 689 O O . ILE A 1 86 ? 5.175 -8.736 -13.407 1.00 85.75 86 ILE A O 1
ATOM 693 N N . GLU A 1 87 ? 6.360 -10.425 -12.536 1.00 84.88 87 GLU A N 1
ATOM 694 C CA . GLU A 1 87 ? 5.328 -11.434 -12.796 1.00 84.88 87 GLU A CA 1
ATOM 695 C C . GLU A 1 87 ? 4.018 -11.130 -12.064 1.00 84.88 87 GLU A C 1
ATOM 697 O O . GLU A 1 87 ? 2.940 -11.332 -12.626 1.00 84.88 87 GLU A O 1
ATOM 702 N N . LEU A 1 88 ? 4.102 -10.657 -10.820 1.00 81.00 88 LEU A N 1
ATOM 703 C CA . LEU A 1 88 ? 2.938 -10.291 -10.017 1.00 81.00 88 LEU A CA 1
ATOM 704 C C . LEU A 1 88 ? 2.286 -9.007 -10.537 1.00 81.00 88 LEU A C 1
ATOM 706 O O . LEU A 1 88 ? 1.072 -8.985 -10.735 1.00 81.00 88 LEU A O 1
ATOM 710 N N . LEU A 1 89 ? 3.087 -7.983 -10.845 1.00 83.81 89 LEU A N 1
ATOM 711 C CA . LEU A 1 89 ? 2.622 -6.723 -11.432 1.00 83.81 89 LEU A CA 1
ATOM 712 C C . LEU A 1 89 ? 1.886 -6.942 -12.758 1.00 83.81 89 LEU A C 1
ATOM 714 O O . LEU A 1 89 ? 0.822 -6.371 -12.973 1.00 83.81 89 LEU A O 1
ATOM 718 N N . LYS A 1 90 ? 2.403 -7.820 -13.626 1.00 88.06 90 LYS A N 1
ATOM 719 C CA . LYS A 1 90 ? 1.766 -8.162 -14.908 1.00 88.06 90 LYS A CA 1
ATOM 720 C C . LYS A 1 90 ? 0.416 -8.865 -14.755 1.00 88.06 90 LYS A C 1
ATOM 722 O O . LYS A 1 90 ? -0.419 -8.772 -15.652 1.00 88.06 90 LYS A O 1
ATOM 727 N N . LYS A 1 91 ? 0.214 -9.600 -13.658 1.00 85.88 91 LYS A N 1
ATOM 728 C CA . LYS A 1 91 ? -1.035 -10.326 -13.370 1.00 85.88 91 LYS A CA 1
ATOM 729 C C . LYS A 1 91 ? -2.075 -9.449 -12.675 1.00 85.88 91 LYS A C 1
ATOM 731 O O . LYS A 1 91 ? -3.259 -9.765 -12.745 1.00 85.88 91 LYS A O 1
ATOM 736 N N . ALA A 1 92 ? -1.648 -8.384 -12.001 1.00 88.31 92 ALA A N 1
ATOM 737 C CA . ALA A 1 92 ? -2.525 -7.524 -11.227 1.00 88.31 92 ALA A CA 1
ATOM 738 C C . ALA A 1 92 ? -3.274 -6.523 -12.123 1.00 88.31 92 ALA A C 1
ATOM 740 O O . ALA A 1 92 ? -2.679 -5.652 -12.754 1.00 88.31 92 ALA A O 1
ATOM 741 N N . GLN A 1 93 ? -4.601 -6.629 -12.154 1.00 91.44 93 GLN A N 1
ATOM 742 C CA . GLN A 1 93 ? -5.492 -5.710 -12.861 1.00 91.44 93 GLN A CA 1
ATOM 743 C C . GLN A 1 93 ? -6.720 -5.419 -12.001 1.00 91.44 93 GLN A C 1
ATOM 745 O O . GLN A 1 93 ? -7.642 -6.228 -11.912 1.00 91.44 93 GLN A O 1
ATOM 750 N N . HIS A 1 94 ? -6.723 -4.257 -11.349 1.00 95.75 94 HIS A N 1
ATOM 751 C CA . HIS A 1 94 ? -7.808 -3.830 -10.473 1.00 95.75 94 HIS A CA 1
ATOM 752 C C . HIS A 1 94 ? -7.836 -2.301 -10.352 1.00 95.75 94 HIS A C 1
ATOM 754 O O . HIS A 1 94 ? -6.788 -1.662 -10.408 1.00 95.75 94 HIS A O 1
ATOM 760 N N . GLU A 1 95 ? -9.017 -1.708 -10.145 1.00 96.50 95 GLU A N 1
ATOM 761 C CA . GLU A 1 95 ? -9.180 -0.246 -10.053 1.00 96.50 95 GLU A CA 1
ATOM 762 C C . GLU A 1 95 ? -8.308 0.381 -8.952 1.00 96.50 95 GLU A C 1
ATOM 764 O O . GLU A 1 95 ? -7.698 1.424 -9.173 1.00 96.50 95 GLU A O 1
ATOM 769 N N . ASN A 1 96 ? -8.182 -0.303 -7.809 1.00 96.50 96 ASN A N 1
ATOM 770 C CA . ASN A 1 96 ? -7.390 0.122 -6.651 1.00 96.50 96 ASN A CA 1
ATOM 771 C C . ASN A 1 96 ? -5.987 -0.498 -6.576 1.00 96.50 96 ASN A C 1
ATOM 773 O O . ASN A 1 96 ? -5.384 -0.494 -5.509 1.00 96.50 96 ASN A O 1
ATOM 777 N N . VAL A 1 97 ? -5.459 -1.064 -7.661 1.00 94.12 97 VAL A N 1
ATOM 778 C CA . VAL A 1 97 ? -4.070 -1.549 -7.720 1.00 94.12 97 VAL A CA 1
ATOM 779 C C . VAL A 1 97 ? -3.352 -0.811 -8.841 1.00 94.12 97 VAL A C 1
ATOM 781 O O . VAL A 1 97 ? -3.934 -0.574 -9.898 1.00 94.12 97 VAL A O 1
ATOM 784 N N . LEU A 1 98 ? -2.107 -0.407 -8.592 1.00 92.50 98 LEU A N 1
ATOM 785 C CA . LEU A 1 98 ? -1.316 0.348 -9.552 1.00 92.50 98 LEU A CA 1
ATOM 786 C C . LEU A 1 98 ? -1.115 -0.451 -10.844 1.00 92.50 98 LEU A C 1
ATOM 788 O O . LEU A 1 98 ? -0.638 -1.586 -10.828 1.00 92.50 98 LEU A O 1
ATOM 792 N N . HIS A 1 99 ? -1.457 0.163 -11.970 1.00 93.19 99 HIS A N 1
ATOM 793 C CA . HIS A 1 99 ? -1.378 -0.462 -13.276 1.00 93.19 99 HIS A CA 1
ATOM 794 C C . HIS A 1 99 ? 0.066 -0.524 -13.783 1.00 93.19 99 HIS A C 1
ATOM 796 O O . HIS A 1 99 ? 0.733 0.498 -13.973 1.00 93.19 99 HIS A O 1
ATOM 802 N N . TYR A 1 100 ? 0.532 -1.744 -14.040 1.00 93.25 100 TYR A N 1
ATOM 803 C CA . TYR A 1 100 ? 1.775 -2.008 -14.753 1.00 93.25 100 TYR A CA 1
ATOM 804 C C . TYR A 1 100 ? 1.635 -1.659 -16.238 1.00 93.25 100 TYR A C 1
ATOM 806 O O . TYR A 1 100 ? 0.675 -2.077 -16.881 1.00 93.25 100 TYR A O 1
ATOM 814 N N . VAL A 1 101 ? 2.621 -0.947 -16.787 1.00 94.56 101 VAL A N 1
ATOM 815 C CA . VAL A 1 101 ? 2.656 -0.553 -18.204 1.00 94.56 101 VAL A CA 1
ATOM 816 C C . VAL A 1 101 ? 3.725 -1.338 -18.958 1.00 94.56 101 VAL A C 1
ATOM 818 O O . VAL A 1 101 ? 3.420 -1.975 -19.963 1.00 94.56 101 VAL A O 1
ATOM 821 N N . ASP A 1 102 ? 4.975 -1.293 -18.494 1.00 95.44 102 ASP A N 1
ATOM 822 C CA . ASP A 1 102 ? 6.105 -1.916 -19.189 1.00 95.44 102 ASP A CA 1
ATOM 823 C C . ASP A 1 102 ? 7.285 -2.183 -18.241 1.00 95.44 102 ASP A C 1
ATOM 825 O O . ASP A 1 102 ? 7.347 -1.677 -17.121 1.00 95.44 102 ASP A O 1
ATOM 829 N N . SER A 1 103 ? 8.258 -2.975 -18.678 1.00 95.19 103 SER A N 1
ATOM 830 C CA . SER A 1 103 ? 9.551 -3.117 -18.008 1.00 95.19 103 SER A CA 1
ATOM 831 C C . SER A 1 103 ? 10.618 -3.557 -18.997 1.00 95.19 103 SER A C 1
ATOM 833 O O . SER A 1 103 ? 10.361 -4.468 -19.777 1.00 95.19 103 SER A O 1
ATOM 835 N N . PHE A 1 104 ? 11.817 -2.986 -18.930 1.00 95.31 104 PHE A N 1
ATOM 836 C CA . PHE A 1 104 ? 12.937 -3.286 -19.832 1.00 95.31 104 PHE A CA 1
ATOM 837 C C . PHE A 1 104 ? 14.279 -3.118 -19.112 1.00 95.31 104 PHE A C 1
ATOM 839 O O . PHE A 1 104 ? 14.352 -2.536 -18.030 1.00 95.31 104 PHE A O 1
ATOM 846 N N . ILE A 1 105 ? 15.353 -3.653 -19.695 1.00 93.81 105 ILE A N 1
ATOM 847 C CA . ILE A 1 105 ? 16.703 -3.562 -19.125 1.00 93.81 105 ILE A CA 1
ATOM 848 C C . ILE A 1 105 ? 17.550 -2.602 -19.958 1.00 93.81 105 ILE A C 1
ATOM 850 O O . ILE A 1 105 ? 17.726 -2.795 -21.158 1.00 93.81 105 ILE A O 1
ATOM 854 N N . GLU A 1 106 ? 18.125 -1.607 -19.293 1.00 92.25 106 GLU A N 1
ATOM 855 C CA . GLU A 1 106 ? 19.075 -0.646 -19.846 1.00 92.25 106 GLU A CA 1
ATOM 856 C C . GLU A 1 106 ? 20.512 -1.077 -19.505 1.00 92.25 106 GLU A C 1
ATOM 858 O O . GLU A 1 106 ? 20.834 -1.402 -18.354 1.00 92.25 106 GLU A O 1
ATOM 863 N N . ASP A 1 107 ? 21.380 -1.107 -20.520 1.00 90.19 107 ASP A N 1
ATOM 864 C CA . ASP A 1 107 ? 22.818 -1.407 -20.418 1.00 90.19 107 ASP A CA 1
ATOM 865 C C . ASP A 1 107 ? 23.177 -2.704 -19.669 1.00 90.19 107 ASP A C 1
ATOM 867 O O . ASP A 1 107 ? 24.267 -2.829 -19.108 1.00 90.19 107 ASP A O 1
ATOM 871 N N . ASN A 1 108 ? 22.265 -3.685 -19.637 1.00 87.81 108 ASN A N 1
ATOM 872 C CA . ASN A 1 108 ? 22.382 -4.912 -18.833 1.00 87.81 108 ASN A CA 1
ATOM 873 C C . ASN A 1 108 ? 22.630 -4.666 -17.330 1.00 87.81 108 ASN A C 1
ATOM 875 O O . ASN A 1 108 ? 23.114 -5.556 -16.632 1.00 87.81 108 ASN A O 1
ATOM 879 N N . LYS A 1 109 ? 22.332 -3.462 -16.830 1.00 88.31 109 LYS A N 1
ATOM 880 C CA . LYS A 1 109 ? 22.635 -3.039 -15.455 1.00 88.31 109 LYS A CA 1
ATOM 881 C C . LYS A 1 109 ? 21.418 -2.528 -14.716 1.00 88.31 109 LYS A C 1
ATOM 883 O O . LYS A 1 109 ? 21.335 -2.724 -13.507 1.00 88.31 109 LYS A O 1
ATOM 888 N N . PHE A 1 110 ? 20.506 -1.863 -15.416 1.00 89.50 110 PHE A N 1
ATOM 889 C CA . PHE A 1 110 ? 19.373 -1.201 -14.792 1.00 89.50 110 PHE A CA 1
ATOM 890 C C . PHE A 1 110 ? 18.065 -1.795 -15.290 1.00 89.50 110 PHE A C 1
ATOM 892 O O . PHE A 1 110 ? 17.778 -1.756 -16.482 1.00 89.50 110 PHE A O 1
ATOM 899 N N . LEU A 1 111 ? 17.266 -2.327 -14.371 1.00 90.88 111 LEU A N 1
ATOM 900 C CA . LEU A 1 111 ? 15.887 -2.698 -14.642 1.00 90.88 111 LEU A CA 1
ATOM 901 C C . LEU A 1 111 ? 15.013 -1.453 -14.521 1.00 90.88 111 LEU A C 1
ATOM 903 O O . LEU A 1 111 ? 15.040 -0.772 -13.496 1.00 90.88 111 LEU A O 1
ATOM 907 N N . TRP A 1 112 ? 14.219 -1.198 -15.550 1.00 92.25 112 TRP A N 1
ATOM 908 C CA . TRP A 1 112 ? 13.170 -0.194 -15.557 1.00 92.25 112 TRP A CA 1
ATOM 909 C C . TRP A 1 112 ? 11.825 -0.884 -15.365 1.00 92.25 112 TRP A C 1
ATOM 911 O O . TRP A 1 112 ? 11.530 -1.855 -16.059 1.00 92.25 112 TRP A O 1
ATOM 921 N N . ILE A 1 113 ? 11.012 -0.371 -14.447 1.00 91.56 113 ILE A N 1
ATOM 922 C CA . ILE A 1 113 ? 9.601 -0.735 -14.301 1.00 91.56 113 ILE A CA 1
ATOM 923 C C . ILE A 1 113 ? 8.783 0.535 -14.505 1.00 91.56 113 ILE A C 1
ATOM 925 O O . ILE A 1 113 ? 8.975 1.522 -13.793 1.00 91.56 113 ILE A O 1
ATOM 929 N N . VAL A 1 114 ? 7.891 0.499 -15.489 1.00 93.62 114 VAL A N 1
ATOM 930 C CA . VAL A 1 114 ? 7.019 1.598 -15.896 1.00 93.62 114 VAL A CA 1
ATOM 931 C C . VAL A 1 114 ? 5.588 1.273 -15.479 1.00 93.62 114 VAL A C 1
ATOM 933 O O . VAL A 1 114 ? 5.081 0.183 -15.751 1.00 93.62 114 VAL A O 1
ATOM 936 N N . SER A 1 115 ? 4.925 2.224 -14.833 1.00 93.19 115 SER A N 1
ATOM 937 C CA . SER A 1 115 ? 3.531 2.121 -14.393 1.00 93.19 115 SER A CA 1
ATOM 938 C C . SER A 1 115 ? 2.741 3.376 -14.754 1.00 93.19 115 SER A C 1
ATOM 940 O O . SER A 1 115 ? 3.311 4.383 -15.186 1.00 93.19 115 SER A O 1
ATOM 942 N N . GLU A 1 116 ? 1.423 3.336 -14.543 1.00 93.12 116 GLU A N 1
ATOM 943 C CA . GLU A 1 116 ? 0.609 4.554 -14.593 1.00 93.12 116 GLU A CA 1
ATOM 944 C C . GLU A 1 116 ? 1.173 5.627 -13.643 1.00 93.12 116 GLU A C 1
ATOM 946 O O . GLU A 1 116 ? 1.782 5.321 -12.609 1.00 93.12 116 GLU A O 1
ATOM 951 N N . PHE A 1 117 ? 1.019 6.891 -14.032 1.00 92.44 117 PHE A N 1
ATOM 952 C CA . PHE A 1 117 ? 1.375 8.028 -13.193 1.00 92.44 117 PHE A CA 1
ATOM 953 C C . PHE A 1 117 ? 0.184 8.419 -12.315 1.00 92.44 117 PHE A C 1
ATOM 955 O O . PHE A 1 117 ? -0.936 8.531 -12.809 1.00 92.44 117 PHE A O 1
ATOM 962 N N . VAL A 1 118 ? 0.441 8.633 -11.025 1.00 92.69 118 VAL A N 1
ATOM 963 C CA . VAL A 1 118 ? -0.562 8.999 -10.019 1.00 92.69 118 VAL A CA 1
ATOM 964 C C . VAL A 1 118 ? -0.136 10.331 -9.391 1.00 92.69 118 VAL A C 1
ATOM 966 O O . VAL A 1 118 ? 0.952 10.446 -8.825 1.00 92.69 118 VAL A O 1
ATOM 969 N N . ASP A 1 119 ? -0.965 11.356 -9.571 1.00 91.44 119 ASP A N 1
ATOM 970 C CA . ASP A 1 119 ? -0.599 12.780 -9.548 1.00 91.44 119 ASP A CA 1
ATOM 971 C C . ASP A 1 119 ? -0.828 13.505 -8.209 1.00 91.44 119 ASP A C 1
ATOM 973 O O . ASP A 1 119 ? -0.546 14.695 -8.089 1.00 91.44 119 ASP A O 1
ATOM 977 N N . GLY A 1 120 ? -1.327 12.805 -7.193 1.00 90.38 120 GLY A N 1
ATOM 978 C CA . GLY A 1 120 ? -1.738 13.371 -5.904 1.00 90.38 120 GLY A CA 1
ATOM 979 C C . GLY A 1 120 ? -0.850 13.015 -4.712 1.00 90.38 120 GLY A C 1
ATOM 980 O O . GLY A 1 120 ? -1.199 13.380 -3.597 1.00 90.38 120 GLY A O 1
ATOM 981 N N . GLY A 1 121 ? 0.284 12.340 -4.919 1.00 89.69 121 GLY A N 1
ATOM 982 C CA . GLY A 1 121 ? 1.193 11.980 -3.824 1.00 89.69 121 GLY A CA 1
ATOM 983 C C . GLY A 1 121 ? 0.898 10.609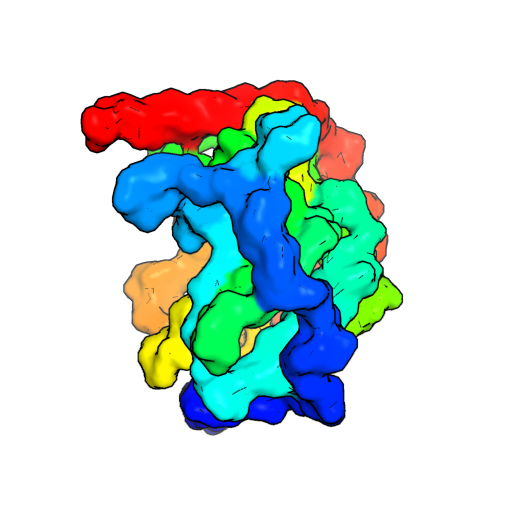 -3.205 1.00 89.69 121 GLY A C 1
ATOM 984 O O . GLY A 1 121 ? 0.324 9.725 -3.856 1.00 89.69 121 GLY A O 1
ATOM 985 N N . THR A 1 122 ? 1.336 10.428 -1.966 1.00 90.44 122 THR A N 1
ATOM 986 C CA . THR A 1 122 ? 1.095 9.245 -1.131 1.00 90.44 122 THR A CA 1
ATOM 987 C C . THR A 1 122 ? 0.152 9.564 0.030 1.00 90.44 122 THR A C 1
ATOM 989 O O . THR A 1 122 ? -0.118 10.724 0.334 1.00 90.44 122 THR A O 1
ATOM 992 N N . LEU A 1 123 ? -0.361 8.533 0.704 1.00 91.38 123 LEU A N 1
ATOM 993 C CA . LEU A 1 123 ? -1.134 8.724 1.931 1.00 91.38 123 LEU A CA 1
ATOM 994 C C . LEU A 1 123 ? -0.270 9.261 3.084 1.00 91.38 123 LEU A C 1
ATOM 996 O O . LEU A 1 123 ? -0.781 10.036 3.890 1.00 91.38 123 LEU A O 1
ATOM 1000 N N . THR A 1 124 ? 1.027 8.926 3.119 1.00 87.94 124 THR A N 1
ATOM 1001 C CA . THR A 1 124 ? 1.998 9.504 4.067 1.00 87.94 124 THR A CA 1
ATOM 1002 C C . THR A 1 124 ? 2.029 11.026 3.957 1.00 87.94 124 THR A C 1
ATOM 1004 O O . THR A 1 124 ? 1.945 11.707 4.973 1.00 87.94 124 THR A O 1
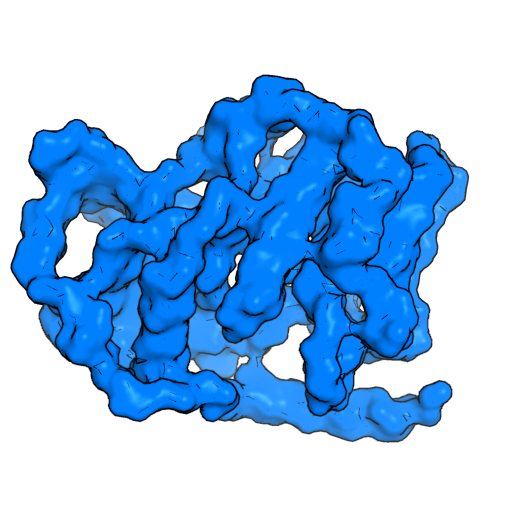ATOM 1007 N N . ASP A 1 125 ? 2.027 11.561 2.732 1.00 86.88 125 ASP A N 1
ATOM 1008 C CA . ASP A 1 125 ? 2.067 13.009 2.480 1.00 86.88 125 ASP A CA 1
ATOM 1009 C C . ASP A 1 125 ? 0.864 13.746 3.098 1.00 86.88 125 ASP A C 1
ATOM 1011 O O . ASP A 1 125 ? 0.952 14.934 3.396 1.00 86.88 125 ASP A O 1
ATOM 1015 N N . ILE A 1 126 ? -0.275 13.061 3.272 1.00 91.12 126 ILE A N 1
ATOM 1016 C CA . ILE A 1 126 ? -1.446 13.608 3.971 1.00 91.12 126 ILE A CA 1
ATOM 1017 C C . ILE A 1 126 ? -1.282 13.470 5.481 1.00 91.12 126 ILE A C 1
ATOM 1019 O O . ILE A 1 126 ? -1.612 14.397 6.220 1.00 91.12 126 ILE A O 1
ATOM 1023 N N . PHE A 1 127 ? -0.786 12.322 5.945 1.00 89.19 127 PHE A N 1
ATOM 1024 C CA . PHE A 1 127 ? -0.595 12.051 7.367 1.00 89.19 127 PHE A CA 1
ATOM 1025 C C . PHE A 1 127 ? 0.397 13.018 8.022 1.00 89.19 127 PHE A C 1
ATOM 1027 O O . PHE A 1 127 ? 0.135 13.512 9.117 1.00 89.19 127 PHE A O 1
ATOM 1034 N N . GLU A 1 128 ? 1.458 13.398 7.310 1.00 86.31 128 GLU A N 1
ATOM 1035 C CA . GLU A 1 128 ? 2.412 14.427 7.746 1.00 86.31 128 GLU A CA 1
ATOM 1036 C C . GLU A 1 128 ? 1.763 15.809 7.954 1.00 86.31 128 GLU A C 1
ATOM 1038 O O . GLU A 1 128 ? 2.293 16.638 8.690 1.00 86.31 128 GLU A O 1
ATOM 1043 N N . GLN A 1 129 ? 0.593 16.056 7.357 1.00 88.25 129 GLN A N 1
ATOM 1044 C CA . GLN A 1 129 ? -0.142 17.320 7.450 1.00 88.25 129 GLN A CA 1
ATOM 1045 C C . GLN A 1 129 ? -1.326 17.267 8.431 1.00 88.25 129 GLN A C 1
ATOM 1047 O O . GLN A 1 129 ? -2.132 18.200 8.471 1.00 88.25 129 GLN A O 1
ATOM 1052 N N . LEU A 1 130 ? -1.442 16.219 9.258 1.00 85.00 130 LEU A N 1
ATOM 1053 C CA . LEU A 1 130 ? -2.564 16.038 10.196 1.00 85.00 130 LEU A CA 1
ATOM 1054 C C . LEU A 1 130 ? -2.632 17.073 11.332 1.00 85.00 130 LEU A C 1
ATOM 1056 O O . LEU A 1 130 ? -3.667 17.207 11.984 1.00 85.00 130 LEU A O 1
ATOM 1060 N N . GLU A 1 131 ? -1.578 17.863 11.553 1.00 84.62 131 GLU A N 1
ATOM 1061 C CA . GLU A 1 131 ? -1.664 19.047 12.422 1.00 84.62 131 GLU A CA 1
ATOM 1062 C C . GLU A 1 131 ? -2.549 20.150 11.815 1.00 84.62 131 GLU A C 1
ATOM 1064 O O . GLU A 1 131 ? -3.177 20.921 12.543 1.00 84.62 131 GLU A O 1
ATOM 1069 N N . SER A 1 132 ? -2.617 20.213 10.481 1.00 86.25 132 SER A N 1
ATOM 1070 C CA . SER A 1 132 ? -3.355 21.232 9.720 1.00 86.25 132 SER A CA 1
ATOM 1071 C C . SER A 1 132 ? -4.640 20.697 9.082 1.00 86.25 132 SER A C 1
ATOM 1073 O O . SER A 1 132 ? -5.514 21.477 8.700 1.00 86.25 132 SER A O 1
ATOM 1075 N N . ILE A 1 133 ? -4.765 19.376 8.960 1.00 87.75 133 ILE A N 1
ATOM 1076 C CA . ILE A 1 133 ? -5.844 18.691 8.252 1.00 87.75 133 ILE A CA 1
ATOM 1077 C C . ILE A 1 133 ? -6.486 17.665 9.178 1.00 87.75 133 ILE A C 1
ATOM 1079 O O . ILE A 1 133 ? -5.802 16.925 9.874 1.00 87.75 133 ILE A O 1
ATOM 1083 N N . GLN A 1 134 ? -7.814 17.576 9.157 1.00 87.69 134 GLN A N 1
ATOM 1084 C CA . GLN A 1 134 ? -8.546 16.548 9.890 1.00 87.69 134 GLN A CA 1
ATOM 1085 C C . GLN A 1 134 ? -9.434 15.763 8.938 1.00 87.69 134 GLN A C 1
ATOM 1087 O O . GLN A 1 134 ? -10.214 16.346 8.185 1.00 87.69 134 GLN A O 1
ATOM 1092 N N . PHE A 1 135 ? -9.327 14.438 8.997 1.00 93.50 135 PHE A N 1
ATOM 1093 C CA . PHE A 1 135 ? -10.237 13.560 8.279 1.00 93.50 135 PHE A CA 1
ATOM 1094 C C . PHE A 1 135 ? -11.620 13.559 8.931 1.00 93.50 135 PHE A C 1
ATOM 1096 O O . PHE A 1 135 ? -11.761 13.383 10.142 1.00 93.50 135 PHE A O 1
ATOM 1103 N N . GLU A 1 136 ? -12.655 13.629 8.102 1.00 95.25 136 GLU A N 1
ATOM 1104 C CA . GLU A 1 136 ? -13.976 13.153 8.494 1.00 95.25 136 GLU A CA 1
ATOM 1105 C C . GLU A 1 136 ? -14.014 11.619 8.486 1.00 95.25 136 GLU A C 1
ATOM 1107 O O . GLU A 1 136 ? -13.379 10.968 7.653 1.00 95.25 136 GLU A O 1
ATOM 1112 N N . GLU A 1 137 ? -14.838 11.004 9.341 1.00 96.94 137 GLU A N 1
ATOM 1113 C CA . GLU A 1 137 ? -14.985 9.540 9.343 1.00 96.94 137 GLU A CA 1
ATOM 1114 C C . GLU A 1 137 ? -15.456 8.975 7.995 1.00 96.94 137 GLU A C 1
ATOM 1116 O O . GLU A 1 137 ? -15.109 7.851 7.641 1.00 96.94 137 GLU A O 1
ATOM 1121 N N . SER A 1 138 ? -16.216 9.754 7.221 1.00 97.81 138 SER A N 1
ATOM 1122 C CA . SER A 1 138 ? -16.643 9.388 5.867 1.00 97.81 138 SER A CA 1
ATOM 1123 C C . SER A 1 138 ? -15.447 9.259 4.909 1.00 97.81 138 SER A C 1
ATOM 1125 O O . SER A 1 138 ? -15.404 8.329 4.100 1.00 97.81 138 SER A O 1
ATOM 1127 N N . GLN A 1 139 ? -14.448 10.138 5.036 1.00 97.88 139 GLN A N 1
ATOM 1128 C CA . GLN A 1 139 ? -13.198 10.100 4.275 1.00 97.88 139 GLN A CA 1
ATOM 1129 C C . GLN A 1 139 ? -12.295 8.958 4.755 1.00 97.88 139 GLN A C 1
ATOM 1131 O O . GLN A 1 139 ? -11.713 8.260 3.921 1.00 97.88 139 GLN A O 1
ATOM 1136 N N . LEU A 1 140 ? -12.245 8.705 6.074 1.00 97.81 140 LEU A N 1
ATOM 1137 C CA . LEU A 1 140 ? -11.570 7.527 6.632 1.00 97.81 140 LEU A CA 1
ATOM 1138 C C . LEU A 1 140 ? -12.162 6.237 6.042 1.00 97.81 140 LEU A C 1
ATOM 1140 O O . LEU A 1 140 ? -11.443 5.383 5.526 1.00 97.81 140 LEU A O 1
ATOM 1144 N N . ALA A 1 141 ? -13.492 6.118 6.054 1.00 98.50 141 ALA A N 1
ATOM 1145 C CA . ALA A 1 141 ? -14.200 4.978 5.485 1.00 98.50 141 ALA A CA 1
ATOM 1146 C C . ALA A 1 141 ? -13.942 4.829 3.979 1.00 98.50 141 ALA A C 1
ATOM 1148 O O . ALA A 1 141 ? -13.783 3.706 3.500 1.00 98.50 141 ALA A O 1
ATOM 1149 N N . TYR A 1 142 ? -13.869 5.934 3.229 1.00 98.62 142 TYR A N 1
ATOM 1150 C CA . TYR A 1 142 ? -13.582 5.900 1.795 1.00 98.62 142 TYR A CA 1
ATOM 1151 C C . TYR A 1 142 ? -12.195 5.325 1.495 1.00 98.62 142 TYR A C 1
ATOM 1153 O O . TYR A 1 142 ? -12.101 4.358 0.731 1.00 98.62 142 TYR A O 1
ATOM 1161 N N . PHE A 1 143 ? -11.125 5.848 2.107 1.00 97.56 143 PHE A N 1
ATOM 1162 C CA . PHE A 1 143 ? -9.785 5.338 1.797 1.00 97.56 143 PHE A CA 1
ATOM 1163 C C . PHE A 1 143 ? -9.617 3.889 2.259 1.00 97.56 143 PHE A C 1
ATOM 1165 O O . PHE A 1 143 ? -9.062 3.067 1.527 1.00 97.56 143 PHE A O 1
ATOM 1172 N N . VAL A 1 144 ? -10.163 3.549 3.432 1.00 98.19 144 VAL A N 1
ATOM 1173 C CA . VAL A 1 144 ? -10.149 2.179 3.950 1.00 98.19 144 VAL A CA 1
ATOM 1174 C C . VAL A 1 144 ? -10.866 1.238 2.989 1.00 98.19 144 VAL A C 1
ATOM 1176 O O . VAL A 1 144 ? -10.339 0.170 2.688 1.00 98.19 144 VAL A O 1
ATOM 1179 N N . LEU A 1 145 ? -12.031 1.629 2.463 1.00 98.56 145 LEU A N 1
ATOM 1180 C CA . LEU A 1 145 ? -12.780 0.833 1.494 1.00 98.56 145 LEU A CA 1
ATOM 1181 C C . LEU A 1 145 ? -11.979 0.597 0.206 1.00 98.56 145 LEU A C 1
ATOM 1183 O O . LEU A 1 145 ? -11.933 -0.536 -0.276 1.00 98.56 145 LEU A O 1
ATOM 1187 N N . MET A 1 146 ? -11.338 1.632 -0.346 1.00 98.25 146 MET A N 1
ATOM 1188 C CA . MET A 1 146 ? -10.526 1.510 -1.565 1.00 98.25 146 MET A CA 1
ATOM 1189 C C . MET A 1 146 ? -9.320 0.586 -1.354 1.00 98.25 146 MET A C 1
ATOM 1191 O O . MET A 1 146 ? -9.083 -0.322 -2.156 1.00 98.25 146 MET A O 1
ATOM 1195 N N . CYS A 1 147 ? -8.601 0.750 -0.240 1.00 97.69 147 CYS A N 1
ATOM 1196 C CA . CYS A 1 147 ? -7.507 -0.144 0.132 1.00 97.69 147 CYS A CA 1
ATOM 1197 C C . CYS A 1 147 ? -8.006 -1.582 0.321 1.00 97.69 147 CYS A C 1
ATOM 1199 O O . CYS A 1 147 ? -7.422 -2.518 -0.220 1.00 97.69 147 CYS A O 1
ATOM 1201 N N . LEU A 1 148 ? -9.121 -1.776 1.027 1.00 97.81 148 LEU A N 1
ATOM 1202 C CA . LEU A 1 148 ? -9.673 -3.098 1.311 1.00 97.81 148 LEU A CA 1
ATOM 1203 C C . LEU A 1 148 ? -10.108 -3.848 0.045 1.00 97.81 148 LEU A C 1
ATOM 1205 O O . LEU A 1 148 ? -9.888 -5.056 -0.048 1.00 97.81 148 LEU A O 1
ATOM 1209 N N . ARG A 1 149 ? -10.667 -3.148 -0.952 1.00 97.88 149 ARG A N 1
ATOM 1210 C CA . ARG A 1 149 ? -10.967 -3.727 -2.274 1.00 97.88 149 ARG A CA 1
ATOM 1211 C C . ARG A 1 149 ? -9.703 -4.214 -2.976 1.00 97.88 149 ARG A C 1
ATOM 1213 O O . ARG A 1 149 ? -9.674 -5.346 -3.457 1.00 97.88 149 ARG A O 1
ATOM 1220 N N . GLY A 1 150 ? -8.649 -3.395 -2.979 1.00 96.06 150 GLY A N 1
ATOM 1221 C CA . GLY A 1 150 ? -7.344 -3.778 -3.519 1.00 96.06 150 GLY A CA 1
ATOM 1222 C C . GLY A 1 150 ? -6.752 -4.997 -2.802 1.00 96.06 150 GLY A C 1
ATOM 1223 O O . GLY A 1 150 ? -6.358 -5.960 -3.457 1.00 96.06 150 GLY A O 1
ATOM 1224 N N . ILE A 1 151 ? -6.771 -5.013 -1.466 1.00 94.81 151 ILE A N 1
ATOM 1225 C CA . ILE A 1 151 ? -6.299 -6.145 -0.648 1.00 94.81 151 ILE A CA 1
ATOM 1226 C C . ILE A 1 151 ? -7.092 -7.416 -0.964 1.00 94.81 151 ILE A C 1
ATOM 1228 O O . ILE A 1 151 ? -6.502 -8.472 -1.179 1.00 94.81 151 ILE A O 1
ATOM 1232 N N . HIS A 1 152 ? -8.423 -7.328 -1.021 1.00 96.06 152 HIS A N 1
ATOM 1233 C CA . HIS A 1 152 ? -9.281 -8.469 -1.334 1.00 96.06 152 HIS A CA 1
ATOM 1234 C C . HIS A 1 152 ? -8.974 -9.048 -2.724 1.00 96.06 152 HIS A C 1
ATOM 1236 O O . HIS A 1 152 ? -8.868 -10.269 -2.885 1.00 96.06 152 HIS A O 1
ATOM 1242 N N . TYR A 1 153 ? -8.778 -8.184 -3.724 1.00 95.19 153 TYR A N 1
ATOM 1243 C CA . TYR A 1 153 ? -8.360 -8.599 -5.059 1.00 95.19 153 TYR A CA 1
ATOM 1244 C C . TYR A 1 153 ? -7.008 -9.326 -5.027 1.00 95.19 153 TYR A C 1
ATOM 1246 O O . TYR A 1 153 ? -6.908 -10.459 -5.493 1.00 95.19 153 TYR A O 1
ATOM 1254 N N . LEU A 1 154 ? -5.985 -8.725 -4.419 1.00 90.31 154 LEU A N 1
ATOM 1255 C CA . LEU A 1 154 ? -4.638 -9.301 -4.358 1.00 90.31 154 LEU A CA 1
ATOM 1256 C C . LEU A 1 154 ? -4.629 -10.652 -3.629 1.00 90.31 154 LEU A C 1
ATOM 1258 O O . LEU A 1 154 ? -4.076 -11.631 -4.132 1.00 90.31 154 LEU A O 1
ATOM 1262 N N . GLN A 1 155 ? -5.320 -10.734 -2.489 1.00 89.00 155 GLN A N 1
ATOM 1263 C CA . GLN A 1 155 ? -5.433 -11.956 -1.697 1.00 89.00 155 GLN A CA 1
ATOM 1264 C C . GLN A 1 155 ? -6.150 -13.076 -2.463 1.00 89.00 155 GLN A C 1
ATOM 1266 O O . GLN A 1 155 ? -5.678 -14.212 -2.461 1.00 89.00 155 GLN A O 1
ATOM 1271 N N . SER A 1 156 ? -7.258 -12.775 -3.147 1.00 91.75 156 SER A N 1
ATOM 1272 C CA . SER A 1 156 ? -8.000 -13.774 -3.937 1.00 91.75 156 SER A CA 1
ATOM 1273 C C . SER A 1 156 ? -7.222 -14.296 -5.152 1.00 91.75 156 SER A C 1
ATOM 1275 O O . SER A 1 156 ? -7.481 -15.412 -5.600 1.00 91.75 156 SER A O 1
ATOM 1277 N N . HIS A 1 157 ? -6.233 -13.540 -5.637 1.00 87.94 157 HIS A N 1
ATOM 1278 C CA . HIS A 1 157 ? -5.348 -13.931 -6.739 1.00 87.94 157 HIS A CA 1
ATOM 1279 C C . HIS A 1 157 ? -4.001 -14.506 -6.267 1.00 87.94 157 HIS A C 1
ATOM 1281 O O . HIS A 1 157 ? -3.143 -14.815 -7.094 1.00 87.94 157 HIS A O 1
ATOM 1287 N N . GLY A 1 158 ? -3.800 -14.665 -4.952 1.00 80.75 158 GLY A N 1
ATOM 1288 C CA . GLY A 1 158 ? -2.558 -15.195 -4.382 1.00 80.75 158 GLY A CA 1
ATOM 1289 C C . GLY A 1 158 ? -1.343 -14.292 -4.610 1.00 80.75 158 GLY A C 1
ATOM 1290 O O . GLY A 1 158 ? -0.219 -14.787 -4.678 1.00 80.75 158 GLY A O 1
ATOM 1291 N N . ILE A 1 159 ? -1.562 -12.983 -4.763 1.00 80.31 159 ILE A N 1
ATOM 1292 C CA . ILE A 1 159 ? -0.506 -11.995 -4.981 1.00 80.31 159 ILE A CA 1
ATOM 1293 C C . ILE A 1 159 ? -0.033 -11.491 -3.610 1.00 80.31 159 ILE A C 1
ATOM 1295 O O . ILE A 1 159 ? -0.801 -10.809 -2.926 1.00 80.31 159 ILE A O 1
ATOM 1299 N N . PRO A 1 160 ? 1.201 -11.814 -3.176 1.00 74.25 160 PRO A N 1
ATOM 1300 C CA . PRO A 1 160 ? 1.733 -11.287 -1.928 1.00 74.25 160 PRO A CA 1
ATOM 1301 C C . PRO A 1 160 ? 1.913 -9.771 -2.039 1.00 74.25 160 PRO A C 1
ATOM 1303 O O . PRO A 1 160 ? 2.434 -9.266 -3.033 1.00 74.25 160 PRO A O 1
ATOM 1306 N N . TYR A 1 161 ? 1.492 -9.055 -1.002 1.00 74.69 161 TYR A N 1
ATOM 1307 C CA . TYR A 1 161 ? 1.550 -7.599 -0.924 1.00 74.69 161 TYR A CA 1
ATOM 1308 C C . TYR A 1 161 ? 1.936 -7.192 0.499 1.00 74.69 161 TYR A C 1
ATOM 1310 O O . TYR A 1 161 ? 1.591 -7.899 1.443 1.00 74.69 161 TYR A O 1
ATOM 1318 N N . GLU A 1 162 ? 2.643 -6.076 0.644 1.00 74.88 162 GLU A N 1
ATOM 1319 C CA . GLU A 1 162 ? 2.992 -5.472 1.931 1.00 74.88 162 GLU A CA 1
ATOM 1320 C C . GLU A 1 162 ? 2.463 -4.038 1.944 1.00 74.88 162 GLU A C 1
ATOM 1322 O O . GLU A 1 162 ? 2.750 -3.263 1.030 1.00 74.88 162 GLU A O 1
ATOM 1327 N N . LEU A 1 163 ? 1.635 -3.713 2.935 1.00 83.44 163 LEU A N 1
ATOM 1328 C CA . LEU A 1 163 ? 0.871 -2.472 2.972 1.00 83.44 163 LEU A CA 1
ATOM 1329 C C . LEU A 1 163 ? 1.376 -1.525 4.062 1.00 83.44 163 LEU A C 1
ATOM 1331 O O . LEU A 1 163 ? 1.518 -1.912 5.217 1.00 83.44 163 LEU A O 1
ATOM 1335 N N . GLN A 1 164 ? 1.592 -0.273 3.674 1.00 85.06 164 GLN A N 1
ATOM 1336 C CA . GLN A 1 164 ? 1.889 0.874 4.534 1.00 85.06 164 GLN A CA 1
ATOM 1337 C C . GLN A 1 164 ? 1.430 2.155 3.821 1.00 85.06 164 GLN A C 1
ATOM 1339 O O . GLN A 1 164 ? 1.122 2.103 2.623 1.00 85.06 164 GLN A O 1
ATOM 1344 N N . SER A 1 165 ? 1.410 3.284 4.528 1.00 86.19 165 SER A N 1
ATOM 1345 C CA . SER A 1 165 ? 0.945 4.582 4.017 1.00 86.19 165 SER A CA 1
ATOM 1346 C C . SER A 1 165 ? 1.694 5.027 2.749 1.00 86.19 165 SER A C 1
ATOM 1348 O O . SER A 1 165 ? 1.049 5.416 1.773 1.00 86.19 165 SER A O 1
ATOM 1350 N N . ASP A 1 166 ? 3.012 4.806 2.666 1.00 83.69 166 ASP A N 1
ATOM 1351 C CA . ASP A 1 166 ? 3.819 5.139 1.472 1.00 83.69 166 ASP A CA 1
ATOM 1352 C C . ASP A 1 166 ? 3.423 4.350 0.214 1.00 83.69 166 ASP A C 1
ATOM 1354 O O . ASP A 1 166 ? 3.695 4.753 -0.919 1.00 83.69 166 ASP A O 1
ATOM 1358 N N . CYS A 1 167 ? 2.817 3.174 0.397 1.00 85.81 167 CYS A N 1
ATOM 1359 C CA . CYS A 1 167 ? 2.407 2.300 -0.699 1.00 85.81 167 CYS A CA 1
ATOM 1360 C C . CYS A 1 167 ? 0.994 2.624 -1.207 1.00 85.81 167 CYS A C 1
ATOM 1362 O O . CYS A 1 167 ? 0.520 1.967 -2.137 1.00 85.81 167 CYS A O 1
ATOM 1364 N N . VAL A 1 168 ? 0.307 3.602 -0.615 1.00 92.31 168 VAL A N 1
ATOM 1365 C CA . VAL A 1 168 ? -1.024 4.046 -1.033 1.00 92.31 168 VAL A CA 1
ATOM 1366 C C . VAL A 1 168 ? -0.871 5.343 -1.820 1.00 92.31 168 VAL A C 1
ATOM 1368 O O . VAL A 1 168 ? -0.636 6.402 -1.249 1.00 92.31 168 VAL A O 1
ATOM 1371 N N . LEU A 1 169 ? -0.988 5.257 -3.145 1.00 93.50 169 LEU A N 1
ATOM 1372 C CA . LEU A 1 169 ? -0.894 6.408 -4.040 1.00 93.50 169 LEU A CA 1
ATOM 1373 C C . LEU A 1 169 ? -2.262 7.045 -4.255 1.00 93.50 169 LEU A C 1
ATOM 1375 O O . LEU A 1 169 ? -3.274 6.348 -4.381 1.00 93.50 169 LEU A O 1
ATOM 1379 N N . LEU A 1 170 ? -2.265 8.370 -4.350 1.00 95.56 170 LEU A N 1
ATOM 1380 C CA . LEU A 1 170 ? -3.465 9.192 -4.431 1.00 95.56 170 LEU A CA 1
ATOM 1381 C C . LEU A 1 170 ? -3.464 9.974 -5.738 1.00 95.56 170 LEU A C 1
ATOM 1383 O O . LEU A 1 170 ? -2.453 10.565 -6.091 1.00 95.56 170 LEU A O 1
ATOM 1387 N N . SER A 1 171 ? -4.577 9.998 -6.466 1.00 95.56 171 SER A N 1
ATOM 1388 C CA . SER A 1 171 ? -4.763 10.928 -7.586 1.00 95.56 171 SER A CA 1
ATOM 1389 C C . SER A 1 171 ? -5.443 12.204 -7.107 1.00 95.56 171 SER A C 1
ATOM 1391 O O . SER A 1 171 ? -6.288 12.142 -6.220 1.00 95.56 171 SER A O 1
ATOM 1393 N N . LEU A 1 172 ? -5.176 13.335 -7.763 1.00 95.25 172 LEU A N 1
ATOM 1394 C CA . LEU A 1 172 ? -5.877 14.609 -7.536 1.00 95.25 172 LEU A CA 1
ATOM 1395 C C . LEU A 1 172 ? -7.399 14.514 -7.711 1.00 95.25 172 LEU A C 1
ATOM 1397 O O . LEU A 1 172 ? -8.139 15.329 -7.181 1.00 95.25 172 LEU A O 1
ATOM 1401 N N . SER A 1 173 ? -7.878 13.497 -8.425 1.00 96.38 173 SER A N 1
ATOM 1402 C CA . SER A 1 173 ? -9.305 13.184 -8.578 1.00 96.38 173 SER A CA 1
ATOM 1403 C C . SER A 1 173 ? -9.906 12.380 -7.410 1.00 96.38 173 SER A C 1
ATOM 1405 O O . SER A 1 173 ? -11.073 11.999 -7.452 1.00 96.38 173 SER A O 1
ATOM 1407 N N . GLY A 1 174 ? -9.120 12.072 -6.374 1.00 96.75 174 GLY A N 1
ATOM 1408 C CA . GLY A 1 174 ? -9.557 11.286 -5.218 1.00 96.75 174 GLY A CA 1
ATOM 1409 C C . GLY A 1 174 ? -9.515 9.769 -5.420 1.00 96.75 174 GLY A C 1
ATOM 1410 O O . GLY A 1 174 ? -9.977 9.019 -4.557 1.00 96.75 174 GLY A O 1
ATOM 1411 N N . HIS A 1 175 ? -8.973 9.278 -6.537 1.00 97.69 175 HIS A N 1
ATOM 1412 C CA . HIS A 1 175 ? -8.742 7.846 -6.739 1.00 97.69 175 HIS A CA 1
ATOM 1413 C C . HIS A 1 175 ? -7.537 7.340 -5.936 1.00 97.69 175 HIS A C 1
ATOM 1415 O O . HIS A 1 175 ? -6.544 8.047 -5.774 1.00 97.69 175 HIS A O 1
ATOM 1421 N N . ILE A 1 176 ? -7.620 6.091 -5.467 1.00 97.44 176 ILE A N 1
ATOM 1422 C CA . ILE A 1 176 ? -6.613 5.457 -4.606 1.00 97.44 176 ILE A CA 1
ATOM 1423 C C . ILE A 1 176 ? -6.083 4.191 -5.272 1.00 97.44 176 ILE A C 1
ATOM 1425 O O . ILE A 1 176 ? -6.865 3.344 -5.718 1.00 97.44 176 ILE A O 1
ATOM 1429 N N . LYS A 1 177 ? -4.755 4.056 -5.298 1.00 95.31 177 LYS A N 1
ATOM 1430 C CA . LYS A 1 177 ? -4.021 2.965 -5.945 1.00 95.31 177 LYS A CA 1
ATOM 1431 C C . LYS A 1 177 ? -3.017 2.346 -4.977 1.00 95.31 177 LYS A C 1
ATOM 1433 O O . LYS A 1 177 ? -2.118 3.019 -4.482 1.00 95.31 177 LYS A O 1
ATOM 1438 N N . LEU A 1 178 ? -3.126 1.040 -4.764 1.00 93.25 178 LEU A N 1
ATOM 1439 C CA . LEU A 1 178 ? -2.127 0.254 -4.050 1.00 93.25 178 LEU A CA 1
ATOM 1440 C C . LEU A 1 178 ? -0.913 0.015 -4.955 1.00 93.25 178 LEU A C 1
ATOM 1442 O O . LEU A 1 178 ? -0.989 -0.705 -5.952 1.00 93.25 178 LEU A O 1
ATOM 1446 N N . SER A 1 179 ? 0.200 0.647 -4.610 1.00 84.00 179 SER A N 1
ATOM 1447 C CA . SER A 1 179 ? 1.485 0.554 -5.289 1.00 84.00 179 SER A CA 1
ATOM 1448 C C . SER A 1 179 ? 2.310 -0.572 -4.667 1.00 84.00 179 SER A C 1
ATOM 1450 O O . SER A 1 179 ? 2.943 -0.418 -3.624 1.00 84.00 179 SER A O 1
ATOM 1452 N N . SER A 1 180 ? 2.247 -1.752 -5.288 1.00 67.44 180 SER A N 1
ATOM 1453 C CA . SER A 1 180 ? 2.750 -3.029 -4.761 1.00 67.44 180 SER A CA 1
ATOM 1454 C C . SER A 1 180 ? 4.263 -3.188 -4.793 1.00 67.44 180 SER A C 1
ATOM 1456 O O . SER A 1 180 ? 4.768 -4.068 -5.481 1.00 67.44 180 SER A O 1
ATOM 1458 N N . LEU A 1 181 ? 5.029 -2.336 -4.131 1.00 54.97 181 LEU A N 1
ATOM 1459 C CA . LEU A 1 181 ? 6.459 -2.282 -4.403 1.00 54.97 181 LEU A CA 1
ATOM 1460 C C . LEU A 1 181 ? 7.198 -2.162 -3.098 1.00 54.97 181 LEU A C 1
ATOM 1462 O O . LEU A 1 181 ? 7.335 -1.073 -2.547 1.00 54.97 181 LEU A O 1
ATOM 1466 N N . ARG A 1 182 ? 7.659 -3.314 -2.608 1.00 54.84 182 ARG A N 1
ATOM 1467 C CA . ARG A 1 182 ? 8.611 -3.408 -1.504 1.00 54.84 182 ARG A CA 1
ATOM 1468 C C . ARG A 1 182 ? 9.652 -2.306 -1.728 1.00 54.84 182 ARG A C 1
ATOM 1470 O O . ARG A 1 182 ? 10.401 -2.363 -2.702 1.00 54.84 182 ARG A O 1
ATOM 1477 N N . ASN A 1 183 ? 9.623 -1.285 -0.868 1.00 44.94 183 ASN A N 1
ATOM 1478 C CA . ASN A 1 183 ? 10.505 -0.124 -0.891 1.00 44.94 183 ASN A CA 1
ATOM 1479 C C . ASN A 1 183 ? 11.935 -0.534 -1.320 1.00 44.94 183 ASN A C 1
ATOM 1481 O O . ASN A 1 183 ? 12.479 -1.491 -0.764 1.00 44.94 183 ASN A O 1
ATOM 1485 N N . PRO A 1 184 ? 12.577 0.150 -2.287 1.00 39.06 184 PRO A N 1
ATOM 1486 C CA . PRO A 1 184 ? 13.916 -0.200 -2.759 1.00 39.06 184 PRO A CA 1
ATOM 1487 C C . PRO A 1 184 ? 14.966 -0.303 -1.644 1.00 39.06 184 PRO A C 1
ATOM 1489 O O . PRO A 1 184 ? 15.970 -1.004 -1.794 1.00 39.06 184 PRO A O 1
ATOM 1492 N N . SER A 1 185 ? 14.732 0.369 -0.512 1.00 39.94 185 SER A N 1
ATOM 1493 C CA . SER A 1 185 ? 15.552 0.234 0.688 1.00 39.94 185 SER A CA 1
ATOM 1494 C C . SER A 1 185 ? 15.671 -1.225 1.154 1.00 39.94 185 SER A C 1
ATOM 1496 O O . SER A 1 185 ? 16.764 -1.595 1.595 1.00 39.94 185 SER A O 1
ATOM 1498 N N . TYR A 1 186 ? 14.643 -2.068 0.959 1.00 40.94 186 TYR A N 1
ATOM 1499 C CA . TYR A 1 186 ? 14.628 -3.502 1.311 1.00 40.94 186 TYR A CA 1
ATOM 1500 C C . TYR A 1 186 ? 15.643 -4.335 0.536 1.00 40.94 186 TYR A C 1
ATOM 1502 O O . TYR A 1 186 ? 15.987 -5.445 0.940 1.00 40.94 186 TYR A O 1
ATOM 1510 N N . TYR A 1 187 ? 16.140 -3.811 -0.581 1.00 39.16 187 TYR A N 1
ATOM 1511 C CA . TYR A 1 187 ? 17.190 -4.449 -1.357 1.00 39.16 187 TYR A CA 1
ATOM 1512 C C . TYR A 1 187 ? 18.599 -4.025 -0.917 1.00 39.16 187 TYR A C 1
ATOM 1514 O O . TYR A 1 187 ? 19.600 -4.603 -1.348 1.00 39.16 187 TYR A O 1
ATOM 1522 N N . SER A 1 188 ? 18.705 -3.038 -0.023 1.00 32.53 188 SER A N 1
ATOM 1523 C CA . SER A 1 188 ? 19.951 -2.720 0.663 1.00 32.53 188 SER A CA 1
ATOM 1524 C C . SER A 1 188 ? 20.107 -3.634 1.883 1.00 32.53 188 SER A C 1
ATOM 1526 O O . SER A 1 188 ? 19.179 -3.805 2.666 1.00 32.53 188 SER A O 1
ATOM 1528 N N . ARG A 1 189 ? 21.318 -4.156 2.130 1.00 33.38 189 ARG A N 1
ATOM 1529 C CA . ARG A 1 189 ? 21.671 -4.947 3.337 1.00 33.38 189 ARG A CA 1
ATOM 1530 C C . ARG A 1 189 ? 21.403 -4.234 4.683 1.00 33.38 189 ARG A C 1
ATOM 1532 O O . ARG A 1 189 ? 21.759 -4.773 5.728 1.00 33.38 189 ARG A O 1
ATOM 1539 N N . ARG A 1 190 ? 20.874 -3.005 4.666 1.00 30.34 190 ARG A N 1
ATOM 1540 C CA . ARG A 1 190 ? 20.656 -2.135 5.825 1.00 30.34 190 ARG A CA 1
ATOM 1541 C C . ARG A 1 190 ? 19.191 -1.821 6.113 1.00 30.34 190 ARG A C 1
ATOM 1543 O O . ARG A 1 190 ? 18.948 -1.348 7.217 1.00 30.34 190 ARG A O 1
ATOM 1550 N N . SER A 1 191 ? 18.247 -2.070 5.202 1.00 33.56 191 SER A N 1
ATOM 1551 C CA . SER A 1 191 ? 16.832 -1.885 5.533 1.00 33.56 191 SER A CA 1
ATOM 1552 C C . SER A 1 191 ? 16.203 -3.230 5.889 1.00 33.56 191 SER A C 1
ATOM 1554 O O . SER A 1 191 ? 16.156 -4.192 5.126 1.00 33.56 191 SER A O 1
ATOM 1556 N N . THR A 1 192 ? 15.837 -3.314 7.158 1.00 35.69 192 THR A N 1
ATOM 1557 C CA . THR A 1 192 ? 14.971 -4.335 7.725 1.00 35.69 192 THR A CA 1
ATOM 1558 C C . THR A 1 192 ? 13.626 -4.321 7.004 1.00 35.69 192 THR A C 1
ATOM 1560 O O . THR A 1 192 ? 13.080 -3.257 6.761 1.00 35.69 192 THR A O 1
ATOM 1563 N N . VAL A 1 193 ? 13.126 -5.507 6.664 1.00 37.00 193 VAL A N 1
ATOM 1564 C CA . VAL A 1 193 ? 11.816 -5.785 6.047 1.00 37.00 193 VAL A CA 1
ATOM 1565 C C . VAL A 1 193 ? 10.691 -5.194 6.888 1.00 37.00 193 VAL A C 1
ATOM 1567 O O . VAL A 1 193 ? 10.699 -5.377 8.107 1.00 37.00 193 VAL A O 1
ATOM 1570 N N . GLY A 1 194 ? 9.734 -4.550 6.227 1.00 51.50 194 GLY A N 1
ATOM 1571 C CA . GLY A 1 194 ? 8.737 -3.696 6.849 1.00 51.50 194 GLY A CA 1
ATOM 1572 C C . GLY A 1 194 ? 9.341 -2.442 7.461 1.00 51.50 194 GLY A C 1
ATOM 1573 O O . GLY A 1 194 ? 10.365 -2.482 8.149 1.00 51.50 194 GLY A O 1
ATOM 1574 N N . THR A 1 195 ? 8.632 -1.328 7.337 1.00 63.41 195 THR A N 1
ATOM 1575 C CA . THR A 1 195 ? 8.650 -0.377 8.439 1.00 63.41 195 THR A CA 1
ATOM 1576 C C . THR A 1 195 ? 7.959 -1.122 9.596 1.00 63.41 195 THR A C 1
ATOM 1578 O O . THR A 1 195 ? 6.792 -1.499 9.477 1.00 63.41 195 THR A O 1
ATOM 1581 N N . PRO A 1 196 ? 8.681 -1.492 10.668 1.00 76.88 196 PRO A N 1
ATOM 1582 C CA . PRO A 1 196 ? 8.291 -2.556 11.609 1.00 76.88 196 PRO A CA 1
ATOM 1583 C C . PRO A 1 196 ? 6.928 -2.332 12.279 1.00 76.88 196 PRO A C 1
ATOM 1585 O O . PRO A 1 196 ? 6.311 -3.281 12.755 1.00 76.88 196 PRO A O 1
ATOM 1588 N N . TYR A 1 197 ? 6.460 -1.087 12.295 1.00 86.31 197 TYR A N 1
ATOM 1589 C CA . TYR A 1 197 ? 5.253 -0.630 12.971 1.00 86.31 197 TYR A CA 1
ATOM 1590 C C . TYR A 1 197 ? 3.941 -1.097 12.306 1.00 86.31 197 TYR A C 1
ATOM 1592 O O . TYR A 1 197 ? 2.915 -1.146 12.976 1.00 86.31 197 TYR A O 1
ATOM 1600 N N . TRP A 1 198 ? 3.964 -1.528 11.035 1.00 89.94 198 TRP A N 1
ATOM 1601 C CA . TRP A 1 198 ? 2.781 -2.050 10.322 1.00 89.94 198 TRP A CA 1
ATOM 1602 C C . TRP A 1 198 ? 2.720 -3.583 10.266 1.00 89.94 198 TRP A C 1
ATOM 1604 O O . TRP A 1 198 ? 1.762 -4.142 9.723 1.00 89.94 198 TRP A O 1
ATOM 1614 N N . LEU A 1 199 ? 3.722 -4.285 10.810 1.00 87.88 199 LEU A N 1
ATOM 1615 C CA . LEU A 1 199 ? 3.793 -5.745 10.747 1.00 87.88 199 LEU A CA 1
ATOM 1616 C C . LEU A 1 199 ? 2.837 -6.406 11.745 1.00 87.88 199 LEU A C 1
ATOM 1618 O O . LEU A 1 199 ? 2.775 -6.047 12.920 1.00 87.88 199 LEU A O 1
ATOM 1622 N N . SER A 1 200 ? 2.129 -7.433 11.279 1.00 89.50 200 SER A N 1
ATOM 1623 C CA . SER A 1 200 ? 1.216 -8.209 12.115 1.00 89.50 200 SER A CA 1
ATOM 1624 C C . SER A 1 200 ? 1.964 -9.165 13.062 1.00 89.50 200 SER A C 1
ATOM 1626 O O . SER A 1 200 ? 3.018 -9.699 12.697 1.00 89.50 200 SER A O 1
ATOM 1628 N N . PRO A 1 201 ? 1.428 -9.461 14.265 1.00 89.75 201 PRO A N 1
ATOM 1629 C CA . PRO A 1 201 ? 2.072 -10.357 15.231 1.00 89.75 201 PRO A CA 1
ATOM 1630 C C . PRO A 1 201 ? 2.459 -11.725 14.655 1.00 89.75 201 PRO A C 1
ATOM 1632 O O . PRO A 1 201 ? 3.511 -12.276 14.972 1.00 89.75 201 PRO A O 1
ATOM 1635 N N . ASP A 1 202 ? 1.612 -12.294 13.805 1.00 85.81 202 ASP A N 1
ATOM 1636 C CA . ASP A 1 202 ? 1.803 -13.600 13.185 1.00 85.81 202 ASP A CA 1
ATOM 1637 C C . ASP A 1 202 ? 2.845 -13.604 12.069 1.00 85.81 202 ASP A C 1
ATOM 1639 O O . ASP A 1 202 ? 3.615 -14.566 11.981 1.00 85.81 202 ASP A O 1
ATOM 1643 N N . TYR A 1 203 ? 2.933 -12.517 11.296 1.00 83.31 203 TYR A N 1
ATOM 1644 C CA . TYR A 1 203 ? 4.011 -12.323 10.330 1.00 83.31 203 TYR A CA 1
ATOM 1645 C C . TYR A 1 203 ? 5.372 -12.255 11.039 1.00 83.31 203 TYR A C 1
ATOM 1647 O O . TYR A 1 203 ? 6.314 -12.945 10.643 1.00 83.31 203 TYR A O 1
ATOM 1655 N N . ILE A 1 204 ? 5.462 -11.503 12.144 1.00 80.94 204 ILE A N 1
ATOM 1656 C CA . ILE A 1 204 ? 6.701 -11.369 12.932 1.00 80.94 204 ILE A CA 1
ATOM 1657 C C . ILE A 1 204 ? 7.105 -12.714 13.551 1.00 80.94 204 ILE A C 1
ATOM 1659 O O . ILE A 1 204 ? 8.275 -13.092 13.543 1.00 80.94 204 ILE A O 1
ATOM 1663 N N . LEU A 1 205 ? 6.130 -13.478 14.050 1.00 81.62 205 LEU A N 1
ATOM 1664 C CA . LEU A 1 205 ? 6.353 -14.814 14.608 1.00 81.62 205 LEU A CA 1
ATOM 1665 C C . LEU A 1 205 ? 6.581 -15.899 13.538 1.00 81.62 205 LEU A C 1
ATOM 1667 O O . LEU A 1 205 ? 6.702 -17.073 13.894 1.00 81.62 205 LEU A O 1
ATOM 1671 N N . ASN A 1 206 ? 6.638 -15.531 12.251 1.00 68.25 206 ASN A N 1
ATOM 1672 C CA . ASN A 1 206 ? 6.846 -16.430 11.113 1.00 68.25 206 ASN A CA 1
ATOM 1673 C C . ASN A 1 206 ? 5.867 -17.621 11.097 1.00 68.25 206 ASN A C 1
ATOM 1675 O O . ASN A 1 206 ? 6.208 -18.735 10.692 1.00 68.25 206 ASN A O 1
ATOM 1679 N N . LYS A 1 207 ? 4.642 -17.385 11.567 1.00 68.00 207 LYS A N 1
ATOM 1680 C CA . LYS A 1 207 ? 3.509 -18.295 11.378 1.00 68.00 207 LYS A CA 1
ATOM 1681 C C . LYS A 1 207 ? 2.925 -17.991 10.005 1.00 68.00 207 LYS A C 1
ATOM 1683 O O . LYS A 1 207 ? 3.020 -16.847 9.594 1.00 68.00 207 LYS A O 1
ATOM 1688 N N . SER A 1 208 ? 2.360 -18.977 9.299 1.00 66.56 208 SER A N 1
ATOM 1689 C CA . SER A 1 208 ? 1.702 -18.779 7.994 1.00 66.56 208 SER A CA 1
ATOM 1690 C C . SER A 1 208 ? 0.670 -17.649 8.097 1.00 66.56 208 SER A C 1
ATOM 1692 O O . SER A 1 208 ? -0.426 -17.904 8.603 1.00 66.56 208 SER A O 1
ATOM 1694 N N . PRO A 1 209 ? 1.021 -16.408 7.712 1.00 68.00 209 PRO A N 1
ATOM 1695 C CA . PRO A 1 209 ? 0.220 -15.263 8.083 1.00 68.00 209 PRO A CA 1
ATOM 1696 C C . PRO A 1 209 ? -0.992 -15.231 7.162 1.00 68.00 209 PRO A C 1
ATOM 1698 O O . PRO A 1 209 ? -0.876 -15.447 5.955 1.00 68.00 209 PRO A O 1
ATOM 1701 N N . THR A 1 210 ? -2.169 -15.000 7.732 1.00 77.00 210 THR A N 1
ATOM 1702 C CA . THR A 1 210 ? -3.392 -14.800 6.949 1.00 77.00 210 THR A CA 1
ATOM 1703 C C . THR A 1 210 ? -4.012 -13.480 7.353 1.00 77.00 210 THR A C 1
ATOM 1705 O O . THR A 1 210 ? -4.126 -13.193 8.540 1.00 77.00 210 THR A O 1
ATOM 1708 N N . ASN A 1 211 ? -4.450 -12.683 6.381 1.00 89.19 211 ASN A N 1
ATOM 1709 C CA . ASN A 1 211 ? -4.999 -11.351 6.642 1.00 89.19 211 ASN A CA 1
ATOM 1710 C C . ASN A 1 211 ? -3.975 -10.438 7.369 1.00 89.19 211 ASN A C 1
ATOM 1712 O O . ASN A 1 211 ? -4.319 -9.670 8.264 1.00 89.19 211 ASN A O 1
ATOM 1716 N N . ASP A 1 212 ? -2.693 -10.533 7.026 1.00 88.75 212 ASP A N 1
ATOM 1717 C CA . ASP A 1 212 ? -1.639 -9.616 7.478 1.00 88.75 212 ASP A CA 1
ATOM 1718 C C . ASP A 1 212 ? -1.848 -8.200 6.931 1.00 88.75 212 ASP A C 1
ATOM 1720 O O . ASP A 1 212 ? -1.818 -7.244 7.695 1.00 88.75 212 ASP A O 1
ATOM 1724 N N . ASN A 1 213 ? -2.205 -8.063 5.655 1.00 89.88 213 ASN A N 1
ATOM 1725 C CA . ASN A 1 213 ? -2.549 -6.761 5.075 1.00 89.88 213 ASN A CA 1
ATOM 1726 C C . ASN A 1 213 ? -3.795 -6.120 5.715 1.00 89.88 213 ASN A C 1
ATOM 1728 O O . ASN A 1 213 ? -3.927 -4.900 5.709 1.00 89.88 213 ASN A O 1
ATOM 1732 N N . VAL A 1 214 ? -4.696 -6.917 6.306 1.00 95.75 214 VAL A N 1
ATOM 1733 C CA . VAL A 1 214 ? -5.825 -6.397 7.099 1.00 95.75 214 VAL A CA 1
ATOM 1734 C C . VAL A 1 214 ? -5.330 -5.753 8.395 1.00 95.75 214 VAL A C 1
ATOM 1736 O O . VAL A 1 214 ? -5.816 -4.688 8.769 1.00 95.75 214 VAL A O 1
ATOM 1739 N N . TRP A 1 215 ? -4.334 -6.354 9.052 1.00 95.44 215 TRP A N 1
ATOM 1740 C CA . TRP A 1 215 ? -3.682 -5.735 10.206 1.00 95.44 215 TRP A CA 1
ATOM 1741 C C . TRP A 1 215 ? -3.024 -4.416 9.808 1.00 95.44 215 TRP A C 1
ATOM 1743 O O . TRP A 1 215 ? -3.285 -3.395 10.437 1.00 95.44 215 TRP A O 1
ATOM 1753 N N . SER A 1 216 ? -2.228 -4.416 8.736 1.00 94.19 216 SER A N 1
ATOM 1754 C CA . SER A 1 216 ? -1.546 -3.209 8.261 1.00 94.19 216 SER A CA 1
ATOM 1755 C C . SER A 1 216 ? -2.529 -2.108 7.844 1.00 94.19 216 SER A C 1
ATOM 1757 O O . SER A 1 216 ? -2.281 -0.939 8.119 1.00 94.19 216 SER A O 1
ATOM 1759 N N . LEU A 1 217 ? -3.688 -2.462 7.272 1.00 96.62 217 LEU A N 1
ATOM 1760 C CA . LEU A 1 217 ? -4.785 -1.520 7.025 1.00 96.62 217 LEU A CA 1
ATOM 1761 C C . LEU A 1 217 ? -5.347 -0.929 8.324 1.00 96.62 217 LEU A C 1
ATOM 1763 O O . LEU A 1 217 ? -5.618 0.267 8.382 1.00 96.62 217 LEU A O 1
ATOM 1767 N N . GLY A 1 218 ? -5.501 -1.747 9.368 1.00 97.38 218 GLY A N 1
ATOM 1768 C CA . GLY A 1 218 ? -5.870 -1.272 10.702 1.00 97.38 218 GLY A CA 1
ATOM 1769 C C . GLY A 1 218 ? -4.836 -0.305 11.282 1.00 97.38 218 GLY A C 1
ATOM 1770 O O . GLY A 1 218 ? -5.210 0.727 11.827 1.00 97.38 218 GLY A O 1
ATOM 1771 N N . VAL A 1 219 ? -3.544 -0.586 11.097 1.00 96.00 219 VAL A N 1
ATOM 1772 C CA . VAL A 1 219 ? -2.463 0.325 11.502 1.00 96.00 219 VAL A CA 1
ATOM 1773 C C . VAL A 1 219 ? -2.517 1.647 10.730 1.00 96.00 219 VAL A C 1
ATOM 1775 O O . VAL A 1 219 ? -2.392 2.694 11.349 1.00 96.00 219 VAL A O 1
ATOM 1778 N N . MET A 1 220 ? -2.781 1.638 9.420 1.00 95.44 220 MET A N 1
ATOM 1779 C CA . MET A 1 220 ? -2.965 2.888 8.661 1.00 95.44 220 MET A CA 1
ATOM 1780 C C . MET A 1 220 ? -4.214 3.667 9.097 1.00 95.44 220 MET A C 1
ATOM 1782 O O . MET A 1 220 ? -4.208 4.892 9.095 1.00 95.44 220 MET A O 1
ATOM 1786 N N . LEU A 1 221 ? -5.301 2.983 9.478 1.00 97.12 221 LEU A N 1
ATOM 1787 C CA . LEU A 1 221 ? -6.476 3.654 10.041 1.00 97.12 221 LEU A CA 1
ATOM 1788 C C . LEU A 1 221 ? -6.161 4.279 11.406 1.00 97.12 221 LEU A C 1
ATOM 1790 O O . LEU A 1 221 ? -6.629 5.375 11.688 1.00 97.12 221 LEU A O 1
ATOM 1794 N N . TRP A 1 222 ? -5.361 3.604 12.232 1.00 95.44 222 TRP A N 1
ATOM 1795 C CA . TRP A 1 222 ? -4.840 4.178 13.471 1.00 95.44 222 TRP A CA 1
ATOM 1796 C C . TRP A 1 222 ? -4.013 5.436 13.190 1.00 95.44 222 TRP A C 1
ATOM 1798 O O . TRP A 1 222 ? -4.301 6.489 13.745 1.00 95.44 222 TRP A O 1
ATOM 1808 N N . GLU A 1 223 ? -3.044 5.339 12.283 1.00 93.38 223 GLU A N 1
ATOM 1809 C CA . GLU A 1 223 ? -2.169 6.436 11.861 1.00 93.38 223 GLU A CA 1
ATOM 1810 C C . GLU A 1 223 ? -2.968 7.646 11.353 1.00 93.38 223 GLU A C 1
ATOM 1812 O O . GLU A 1 223 ? -2.722 8.767 11.787 1.00 93.38 223 GLU A O 1
ATOM 1817 N N . ALA A 1 224 ? -4.018 7.424 10.555 1.00 94.19 224 ALA A N 1
ATOM 1818 C CA . ALA A 1 224 ? -4.917 8.483 10.089 1.00 94.19 224 ALA A CA 1
ATOM 1819 C C . ALA A 1 224 ? -5.660 9.220 11.222 1.00 94.19 224 ALA A C 1
ATOM 1821 O O . ALA A 1 224 ? -6.110 10.349 11.034 1.00 94.19 224 ALA A O 1
ATOM 1822 N N . ILE A 1 225 ? -5.834 8.573 12.379 1.00 93.25 225 ILE A N 1
ATOM 1823 C CA . ILE A 1 225 ? -6.510 9.132 13.557 1.00 93.25 225 ILE A CA 1
ATOM 1824 C C . ILE A 1 225 ? -5.506 9.814 14.492 1.00 93.25 225 ILE A C 1
ATOM 1826 O O . ILE A 1 225 ? -5.848 10.805 15.136 1.00 93.25 225 ILE A O 1
ATOM 1830 N N . THR A 1 226 ? -4.293 9.269 14.615 1.00 89.94 226 THR A N 1
ATOM 1831 C CA . THR A 1 226 ? -3.317 9.691 15.630 1.00 89.94 226 THR A CA 1
ATOM 1832 C C . THR A 1 226 ? -2.135 10.485 15.092 1.00 89.94 226 THR A C 1
ATOM 1834 O O . THR A 1 226 ? -1.363 10.991 15.898 1.00 89.94 226 THR A O 1
ATOM 1837 N N . GLY A 1 227 ? -1.965 10.589 13.775 1.00 87.56 227 GLY A N 1
ATOM 1838 C CA . GLY A 1 227 ? -0.812 11.233 13.137 1.00 87.56 227 GLY A CA 1
ATOM 1839 C C . GLY A 1 227 ? 0.322 10.263 12.817 1.00 87.56 227 GLY A C 1
ATOM 1840 O O . GLY A 1 227 ? 0.957 10.371 11.777 1.00 87.56 227 GLY A O 1
ATOM 1841 N N . GLU A 1 228 ? 0.556 9.290 13.696 1.00 87.25 228 GLU A N 1
ATOM 1842 C CA . GLU A 1 228 ? 1.684 8.362 13.598 1.00 87.25 228 GLU A CA 1
ATOM 1843 C C . GLU A 1 228 ? 1.248 6.908 13.857 1.00 87.25 228 GLU A C 1
ATOM 1845 O O . GLU A 1 228 ? 0.259 6.678 14.569 1.00 87.25 228 GLU A O 1
ATOM 1850 N N . PRO A 1 229 ? 1.967 5.901 13.324 1.00 91.06 229 PRO A N 1
ATOM 1851 C CA . PRO A 1 229 ? 1.677 4.501 13.614 1.00 91.06 229 PRO A CA 1
ATOM 1852 C C . PRO A 1 229 ? 1.946 4.165 15.097 1.00 91.06 229 PRO A C 1
ATOM 1854 O O . PRO A 1 229 ? 2.750 4.827 15.761 1.00 91.06 229 PRO A O 1
ATOM 1857 N N . PRO A 1 230 ? 1.330 3.101 15.646 1.00 92.25 230 PRO A N 1
ATOM 1858 C CA . PRO A 1 230 ? 1.551 2.694 17.027 1.00 92.25 230 PRO A CA 1
ATOM 1859 C C . PRO A 1 230 ? 3.026 2.418 17.326 1.00 92.25 230 PRO A C 1
ATOM 1861 O O . PRO A 1 230 ? 3.709 1.729 16.564 1.00 92.25 230 PRO A O 1
ATOM 1864 N N . TYR A 1 231 ? 3.478 2.863 18.499 1.00 92.81 231 TYR A N 1
ATOM 1865 C CA . TYR A 1 231 ? 4.810 2.575 19.037 1.00 92.81 231 TYR A CA 1
ATOM 1866 C C . TYR A 1 231 ? 5.976 3.155 18.235 1.00 92.81 231 TYR A C 1
ATOM 1868 O O . TYR A 1 231 ? 7.106 2.682 18.397 1.00 92.81 231 TYR A O 1
ATOM 1876 N N . ILE A 1 232 ? 5.732 4.150 17.380 1.00 87.75 232 ILE A N 1
ATOM 1877 C CA . ILE A 1 232 ? 6.772 4.832 16.601 1.00 87.75 232 ILE A CA 1
ATOM 1878 C C . ILE A 1 232 ? 7.885 5.405 17.492 1.00 87.75 232 ILE A C 1
ATOM 1880 O O . ILE A 1 232 ? 9.054 5.420 17.109 1.00 87.75 232 ILE A O 1
ATOM 1884 N N . GLU A 1 233 ? 7.550 5.782 18.729 1.00 86.56 233 GLU A N 1
ATOM 1885 C CA . GLU A 1 233 ? 8.471 6.289 19.741 1.00 86.56 233 GLU A CA 1
ATOM 1886 C C . GLU A 1 233 ? 9.437 5.217 20.271 1.00 86.56 233 GLU A C 1
ATOM 1888 O O . GLU A 1 233 ? 10.457 5.524 20.901 1.00 86.56 233 GLU A O 1
ATOM 1893 N N . PHE A 1 234 ? 9.134 3.936 20.041 1.00 87.94 234 PHE A N 1
ATOM 1894 C CA . PHE A 1 234 ? 9.990 2.828 20.430 1.00 87.94 234 PHE A CA 1
ATOM 1895 C C . PHE A 1 234 ? 10.955 2.425 19.308 1.00 87.94 234 PHE A C 1
ATOM 1897 O O . PHE A 1 234 ? 10.606 2.413 18.125 1.00 87.94 234 PHE A O 1
ATOM 1904 N N . PRO A 1 235 ? 12.172 1.967 19.668 1.00 85.69 235 PRO A N 1
ATOM 1905 C CA . PRO A 1 235 ? 13.054 1.320 18.708 1.00 85.69 235 PRO A CA 1
ATOM 1906 C C . PRO A 1 235 ? 12.360 0.124 18.027 1.00 85.69 235 PRO A C 1
ATOM 1908 O O . PRO A 1 235 ? 11.655 -0.619 18.718 1.00 85.69 235 PRO A O 1
ATOM 1911 N N . PRO A 1 236 ? 12.639 -0.154 16.737 1.00 83.19 236 PRO A N 1
ATOM 1912 C CA . PRO A 1 236 ? 12.022 -1.224 15.945 1.00 83.19 236 PRO A CA 1
ATOM 1913 C C . PRO A 1 236 ? 11.777 -2.542 16.684 1.00 83.19 236 PRO A C 1
ATOM 1915 O O . PRO A 1 236 ? 10.663 -3.045 16.751 1.00 83.19 236 PRO A O 1
ATOM 1918 N N . ILE A 1 237 ? 12.821 -3.093 17.305 1.00 84.50 237 ILE A N 1
ATOM 1919 C CA . ILE A 1 237 ? 12.758 -4.377 18.013 1.00 84.50 237 ILE A CA 1
ATOM 1920 C C . ILE A 1 237 ? 11.791 -4.334 19.202 1.00 84.50 237 ILE A C 1
ATOM 1922 O O . ILE A 1 237 ? 11.089 -5.311 19.461 1.00 84.50 237 ILE A O 1
ATOM 1926 N N . ARG A 1 238 ? 11.729 -3.203 19.912 1.00 87.56 238 ARG A N 1
ATOM 1927 C CA . ARG A 1 238 ? 10.805 -3.014 21.032 1.00 87.56 238 ARG A CA 1
ATOM 1928 C C . ARG A 1 238 ? 9.369 -2.864 20.533 1.00 87.56 238 ARG A C 1
ATOM 1930 O O . ARG A 1 238 ? 8.493 -3.493 21.114 1.00 87.56 238 ARG A O 1
ATOM 1937 N N . ALA A 1 239 ? 9.139 -2.109 19.459 1.00 89.31 239 ALA A N 1
ATOM 1938 C CA . ALA A 1 239 ? 7.815 -1.981 18.848 1.00 89.31 239 ALA A CA 1
ATOM 1939 C C . ALA A 1 239 ? 7.262 -3.346 18.398 1.00 89.31 239 ALA A C 1
ATOM 1941 O O . ALA A 1 239 ? 6.134 -3.699 18.741 1.00 89.31 239 ALA A O 1
ATOM 1942 N N . LEU A 1 240 ? 8.088 -4.170 17.738 1.00 88.56 240 LEU A N 1
ATOM 1943 C CA . LEU A 1 240 ? 7.727 -5.542 17.355 1.00 88.56 240 LEU A CA 1
ATOM 1944 C C . LEU A 1 240 ? 7.394 -6.415 18.574 1.00 88.56 240 LEU A C 1
ATOM 1946 O O . LEU A 1 240 ? 6.403 -7.145 18.566 1.00 88.56 240 LEU A O 1
ATOM 1950 N N . PHE A 1 241 ? 8.209 -6.341 19.631 1.00 89.44 241 PHE A N 1
ATOM 1951 C CA . PHE A 1 241 ? 7.984 -7.108 20.856 1.00 89.44 241 PHE A CA 1
ATOM 1952 C C . PHE A 1 241 ? 6.644 -6.749 21.510 1.00 89.44 241 PHE A C 1
ATOM 1954 O O . PHE A 1 241 ? 5.842 -7.647 21.770 1.00 89.44 241 PHE A O 1
ATOM 1961 N N . VAL A 1 242 ? 6.379 -5.453 21.714 1.00 91.88 242 VAL A N 1
ATOM 1962 C CA . VAL A 1 242 ? 5.134 -4.961 22.328 1.00 91.88 242 VAL A CA 1
ATOM 1963 C C . VAL A 1 242 ? 3.923 -5.306 21.458 1.00 91.88 242 VAL A C 1
ATOM 1965 O O . VAL A 1 242 ? 2.921 -5.795 21.974 1.00 91.88 242 VAL A O 1
ATOM 1968 N N . THR A 1 243 ? 4.045 -5.186 20.134 1.00 92.56 243 THR A N 1
ATOM 1969 C CA . THR A 1 243 ? 2.996 -5.587 19.182 1.00 92.56 243 THR A CA 1
ATOM 1970 C C . THR A 1 243 ? 2.594 -7.057 19.350 1.00 92.56 243 THR A C 1
ATOM 1972 O O . THR A 1 243 ? 1.410 -7.396 19.349 1.00 92.56 243 THR A O 1
ATOM 1975 N N . ILE A 1 244 ? 3.565 -7.952 19.560 1.00 90.88 244 ILE A N 1
ATOM 1976 C CA . ILE A 1 244 ? 3.296 -9.377 19.796 1.00 90.88 244 ILE A CA 1
ATOM 1977 C C . ILE A 1 244 ? 2.641 -9.608 21.165 1.00 90.88 244 ILE A C 1
ATOM 1979 O O . ILE A 1 244 ? 1.696 -10.398 21.285 1.00 90.88 244 ILE A O 1
ATOM 1983 N N . THR A 1 245 ? 3.159 -8.975 22.219 1.00 91.25 245 THR A N 1
ATOM 1984 C CA . THR A 1 245 ? 2.749 -9.271 23.599 1.00 91.25 245 THR A CA 1
ATOM 1985 C C . THR A 1 245 ? 1.449 -8.586 24.000 1.00 91.25 245 THR A C 1
ATOM 1987 O O . THR A 1 245 ? 0.620 -9.202 24.676 1.00 91.25 245 THR A O 1
ATOM 1990 N N . GLU A 1 246 ? 1.242 -7.353 23.550 1.00 92.38 246 GLU A N 1
ATOM 1991 C CA . GLU A 1 246 ? 0.168 -6.457 23.990 1.00 92.38 246 GLU A CA 1
ATOM 1992 C C . GLU A 1 246 ? -0.833 -6.159 22.866 1.00 92.38 246 GLU A C 1
ATOM 1994 O O . GLU A 1 246 ? -2.033 -6.130 23.128 1.00 92.38 246 GLU A O 1
ATOM 1999 N N . GLY A 1 247 ? -0.383 -6.093 21.611 1.00 93.00 247 GLY A N 1
ATOM 2000 C CA . GLY A 1 247 ? -1.207 -5.688 20.464 1.00 93.00 247 GLY A CA 1
ATOM 2001 C C . GLY A 1 247 ? -0.951 -4.241 20.101 1.00 93.00 247 GLY A C 1
ATOM 2002 O O . GLY A 1 247 ? 0.147 -3.768 20.346 1.00 93.00 247 GLY A O 1
ATOM 2003 N N . ILE A 1 248 ? -1.937 -3.567 19.512 1.00 92.69 248 ILE A N 1
ATOM 2004 C CA . ILE A 1 248 ? -1.921 -2.104 19.393 1.00 92.69 248 ILE A CA 1
ATOM 2005 C C . ILE A 1 248 ? -2.524 -1.479 20.664 1.00 92.69 248 ILE A C 1
ATOM 2007 O O . ILE A 1 248 ? -3.348 -2.130 21.321 1.00 92.69 248 ILE A O 1
ATOM 2011 N N . PRO A 1 249 ? -2.146 -0.245 21.043 1.00 92.25 249 PRO A N 1
ATOM 2012 C CA . PRO A 1 249 ? -2.727 0.405 22.207 1.00 92.25 249 PRO A CA 1
ATOM 2013 C C . PRO A 1 249 ? -4.208 0.734 21.945 1.00 92.25 249 PRO A C 1
ATOM 2015 O O . PRO A 1 249 ? -4.637 0.773 20.795 1.00 92.25 249 PRO A O 1
ATOM 2018 N N . PRO A 1 250 ? -5.032 0.949 22.981 1.00 88.56 250 PRO A N 1
ATOM 2019 C CA . PRO A 1 250 ? -6.394 1.434 22.787 1.00 88.56 250 PRO A CA 1
ATOM 2020 C C . PRO A 1 250 ? -6.389 2.917 22.393 1.00 88.56 250 PRO A C 1
ATOM 2022 O O . PRO A 1 250 ? -5.594 3.699 22.919 1.00 88.56 250 PRO A O 1
ATOM 2025 N N . LEU A 1 251 ? -7.305 3.322 21.507 1.00 88.81 251 LEU A N 1
ATOM 2026 C CA . LEU A 1 251 ? -7.527 4.739 21.205 1.00 88.81 251 LEU A CA 1
ATOM 2027 C C . LEU A 1 251 ? -7.976 5.492 22.467 1.00 88.81 251 LEU A C 1
ATOM 2029 O O . LEU A 1 251 ? -8.671 4.942 23.326 1.00 88.81 251 LEU A O 1
ATOM 2033 N N . SER A 1 252 ? -7.590 6.766 22.574 1.00 85.19 252 SER A N 1
ATOM 2034 C CA . SER A 1 252 ? -7.982 7.620 23.700 1.00 85.19 252 SER A CA 1
ATOM 2035 C C . SER A 1 252 ? -9.503 7.757 23.778 1.00 85.19 252 SER A C 1
ATOM 2037 O O . SER A 1 252 ? -10.148 8.130 22.799 1.00 85.19 252 SER A O 1
ATOM 2039 N N . SER A 1 253 ? -10.079 7.543 24.967 1.00 80.62 253 SER A N 1
ATOM 2040 C CA . SER A 1 253 ? -11.524 7.690 25.209 1.00 80.62 253 SER A CA 1
ATOM 2041 C C . SER A 1 253 ? -12.041 9.120 25.024 1.00 80.62 253 SER A C 1
ATOM 2043 O O . SER A 1 253 ? -13.246 9.347 25.072 1.00 80.62 253 SER A O 1
ATOM 2045 N N . HIS A 1 254 ? -11.141 10.093 24.876 1.00 84.31 254 HIS A N 1
ATOM 2046 C CA . HIS A 1 254 ? -11.481 11.494 24.645 1.00 84.31 254 HIS A CA 1
ATOM 2047 C C . HIS A 1 254 ? -11.688 11.833 23.163 1.00 84.31 254 HIS A C 1
ATOM 2049 O O . HIS A 1 254 ? -12.199 12.911 22.869 1.00 84.31 254 HIS A O 1
ATOM 2055 N N . LEU A 1 255 ? -11.308 10.943 22.239 1.00 86.56 255 LEU A N 1
ATOM 2056 C CA . LEU A 1 255 ? -11.538 11.152 20.812 1.00 86.56 255 LEU A CA 1
ATOM 2057 C C . LEU A 1 255 ? -13.018 10.896 20.477 1.00 86.56 255 LEU A C 1
ATOM 2059 O O . LEU A 1 255 ? -13.561 9.864 20.879 1.00 86.56 255 LEU A O 1
ATOM 2063 N N . PRO A 1 256 ? -13.687 11.798 19.738 1.00 90.00 256 PRO A N 1
ATOM 2064 C CA . PRO A 1 256 ? -15.110 11.686 19.421 1.00 90.00 256 PRO A CA 1
ATOM 2065 C C . PRO A 1 256 ? -15.359 10.718 18.250 1.00 90.00 256 PRO A C 1
ATOM 2067 O O . PRO A 1 256 ? -15.919 11.108 17.232 1.00 90.00 256 PRO A O 1
ATOM 2070 N N . LEU A 1 257 ? -14.924 9.463 18.385 1.00 93.81 257 LEU A N 1
ATOM 2071 C CA . LEU A 1 257 ? -15.005 8.448 17.330 1.00 93.81 257 LEU A CA 1
ATOM 2072 C C . LEU A 1 257 ? -16.277 7.608 17.440 1.00 93.81 257 LEU A C 1
ATOM 2074 O O . LEU A 1 257 ? -16.717 7.242 18.534 1.00 93.81 257 LEU A O 1
ATOM 2078 N N . SER A 1 258 ? -16.853 7.251 16.297 1.00 95.88 258 SER A N 1
ATOM 2079 C CA . SER A 1 258 ? -18.040 6.411 16.236 1.00 95.88 258 SER A CA 1
ATOM 2080 C C . SER A 1 258 ? -17.745 4.962 16.640 1.00 95.88 258 SER A C 1
ATOM 2082 O O . SER A 1 258 ? -16.679 4.399 16.378 1.00 95.88 258 SER A O 1
ATOM 2084 N N . GLY A 1 259 ? -18.741 4.309 17.248 1.00 96.06 259 GLY A N 1
ATOM 2085 C CA . GLY A 1 259 ? -18.669 2.882 17.577 1.00 96.06 259 GLY A CA 1
ATOM 2086 C C . GLY A 1 259 ? -18.321 1.988 16.373 1.00 96.06 259 GLY A C 1
ATOM 2087 O O . GLY A 1 259 ? -17.464 1.119 16.522 1.00 96.06 259 GLY A O 1
ATOM 2088 N N . PRO A 1 260 ? -18.920 2.190 15.179 1.00 97.75 260 PRO A N 1
ATOM 2089 C CA . PRO A 1 260 ? -18.557 1.443 13.976 1.00 97.75 260 PRO A CA 1
ATOM 2090 C C . PRO A 1 260 ? -17.090 1.578 13.558 1.00 97.75 260 PRO A C 1
ATOM 2092 O O . PRO A 1 260 ? -16.503 0.577 13.152 1.00 97.75 260 PRO A O 1
ATOM 2095 N N . LEU A 1 261 ? -16.499 2.774 13.648 1.00 97.25 261 LEU A N 1
ATOM 2096 C CA . LEU A 1 261 ? -15.086 2.988 13.322 1.00 97.25 261 LEU A CA 1
ATOM 2097 C C . LEU A 1 261 ? -14.185 2.212 14.287 1.00 97.25 261 LEU A C 1
ATOM 2099 O O . LEU A 1 261 ? -13.305 1.468 13.850 1.00 97.25 261 LEU A O 1
ATOM 2103 N N . VAL A 1 262 ? -14.442 2.327 15.593 1.00 96.69 262 VAL A N 1
ATOM 2104 C CA . VAL A 1 262 ? -13.663 1.622 16.623 1.00 96.69 262 VAL A CA 1
ATOM 2105 C C . VAL A 1 262 ? -13.796 0.100 16.471 1.00 96.69 262 VAL A C 1
ATOM 2107 O O . VAL A 1 262 ? -12.793 -0.608 16.512 1.00 96.69 262 VAL A O 1
ATOM 2110 N N . ASP A 1 263 ? -15.007 -0.411 16.223 1.00 97.38 263 ASP A N 1
ATOM 2111 C CA . ASP A 1 263 ? -15.252 -1.843 15.981 1.00 97.38 263 ASP A CA 1
ATOM 2112 C C . ASP A 1 263 ? -14.528 -2.352 14.720 1.00 97.38 263 ASP A C 1
ATOM 2114 O O . ASP A 1 263 ? -13.931 -3.431 14.742 1.00 97.38 263 ASP A O 1
ATOM 2118 N N . PHE A 1 264 ? -14.512 -1.561 13.638 1.00 98.25 264 PHE A N 1
ATOM 2119 C CA . PHE A 1 264 ? -13.764 -1.901 12.423 1.00 98.25 264 PHE A CA 1
ATOM 2120 C C . PHE A 1 264 ? -12.266 -2.023 12.711 1.00 98.25 264 PHE A C 1
ATOM 2122 O O . PHE A 1 264 ? -11.646 -3.026 12.354 1.00 98.25 264 PHE A O 1
ATOM 2129 N N . LEU A 1 265 ? -11.696 -1.028 13.396 1.00 97.62 265 LEU A N 1
ATOM 2130 C CA . LEU A 1 265 ? -10.287 -1.015 13.772 1.00 97.62 265 LEU A CA 1
ATOM 2131 C C . LEU A 1 265 ? -9.926 -2.244 14.616 1.00 97.62 265 LEU A C 1
ATOM 2133 O O . LEU A 1 265 ? -8.983 -2.954 14.272 1.00 97.62 265 LEU A O 1
ATOM 2137 N N . CYS A 1 266 ? -10.720 -2.562 15.644 1.00 96.50 266 CYS A N 1
ATOM 2138 C CA . CYS A 1 266 ? -10.507 -3.748 16.477 1.00 96.50 266 CYS A CA 1
ATOM 2139 C C . CYS A 1 266 ? -10.521 -5.055 15.668 1.00 96.50 266 CYS A C 1
ATOM 2141 O O . CYS A 1 266 ? -9.697 -5.935 15.913 1.00 96.50 266 CYS A O 1
ATOM 2143 N N . LYS A 1 267 ? -11.425 -5.191 14.690 1.00 97.38 267 LYS A N 1
ATOM 2144 C CA . LYS A 1 267 ? -11.495 -6.378 13.818 1.00 97.38 267 LYS A CA 1
ATOM 2145 C C . LYS A 1 267 ? -10.301 -6.501 12.876 1.00 97.38 267 LYS A C 1
ATOM 2147 O O . LYS A 1 267 ? -9.892 -7.627 12.572 1.00 97.38 267 LYS A O 1
ATOM 2152 N N . CYS A 1 268 ? -9.748 -5.374 12.428 1.00 97.19 268 CYS A N 1
ATOM 2153 C CA . CYS A 1 268 ? -8.525 -5.341 11.632 1.00 97.19 268 CYS A CA 1
ATOM 2154 C C . CYS A 1 268 ? -7.301 -5.741 12.462 1.00 97.19 268 CYS A C 1
ATOM 2156 O O . CYS A 1 268 ? -6.486 -6.553 12.025 1.00 97.19 268 CYS A O 1
ATOM 2158 N N . THR A 1 269 ? -7.198 -5.218 13.685 1.00 96.31 269 THR A N 1
ATOM 2159 C CA . THR A 1 269 ? -6.035 -5.389 14.566 1.00 96.31 269 THR A CA 1
ATOM 2160 C C . THR A 1 269 ? -6.234 -6.478 15.623 1.00 96.31 269 THR A C 1
ATOM 2162 O O . THR A 1 269 ? -5.643 -6.434 16.705 1.00 96.31 269 THR A O 1
ATOM 2165 N N . GLU A 1 270 ? -7.060 -7.483 15.327 1.00 95.38 270 GLU A N 1
ATOM 2166 C CA . GLU A 1 270 ? -7.166 -8.685 16.150 1.00 95.38 270 GLU A CA 1
ATOM 2167 C C . GLU A 1 270 ? -5.840 -9.459 16.076 1.00 95.38 270 GLU A C 1
ATOM 2169 O O . GLU A 1 270 ? -5.334 -9.810 15.001 1.00 95.38 270 GLU A O 1
ATOM 2174 N N . ARG A 1 271 ? -5.249 -9.714 17.245 1.00 91.62 271 ARG A N 1
ATOM 2175 C CA . ARG A 1 271 ? -3.951 -10.386 17.361 1.00 91.62 271 ARG A CA 1
ATOM 2176 C C . ARG A 1 271 ? -4.031 -11.850 16.971 1.00 91.62 271 ARG A C 1
ATOM 2178 O O . ARG A 1 271 ? -3.076 -12.384 16.412 1.00 91.62 271 ARG A O 1
ATOM 2185 N N . ASN A 1 272 ? -5.138 -12.512 17.296 1.00 89.38 272 ASN A N 1
ATOM 2186 C CA . ASN A 1 272 ? -5.344 -13.894 16.911 1.00 89.38 272 ASN A CA 1
ATOM 2187 C C . ASN A 1 272 ? -5.740 -13.969 15.434 1.00 89.38 272 ASN A C 1
ATOM 2189 O O . ASN A 1 272 ? -6.897 -13.760 15.080 1.00 89.38 272 ASN A O 1
ATOM 2193 N N . THR A 1 273 ? -4.794 -14.348 14.579 1.00 86.06 273 THR A N 1
ATOM 2194 C CA . THR A 1 273 ? -5.001 -14.494 13.133 1.00 86.06 273 THR A CA 1
ATOM 2195 C C . THR A 1 273 ? -6.202 -15.365 12.766 1.00 86.06 273 THR A C 1
ATOM 2197 O O . THR A 1 273 ? -6.877 -15.085 11.783 1.00 86.06 273 THR A O 1
ATOM 2200 N N . ALA A 1 274 ? -6.514 -16.394 13.563 1.00 87.06 274 ALA A N 1
ATOM 2201 C CA . ALA A 1 274 ? -7.659 -17.269 13.303 1.00 87.06 274 ALA A CA 1
ATOM 2202 C C . ALA A 1 274 ? -9.017 -16.564 13.482 1.00 87.06 274 ALA A C 1
ATOM 2204 O O . ALA A 1 274 ? -10.032 -17.060 13.001 1.00 87.06 274 ALA A O 1
ATOM 2205 N N . VAL A 1 275 ? -9.036 -15.439 14.200 1.00 92.19 275 VAL A N 1
ATOM 2206 C CA . VAL A 1 275 ? -10.229 -14.633 14.499 1.00 92.19 275 VAL A CA 1
ATOM 2207 C C . VAL A 1 275 ? -10.209 -13.302 13.738 1.00 92.19 275 VAL A C 1
ATOM 2209 O O . VAL A 1 275 ? -11.269 -12.723 13.503 1.00 92.19 275 VAL A O 1
ATOM 2212 N N . ARG A 1 276 ? -9.028 -12.825 13.313 1.00 95.31 276 ARG A N 1
ATOM 2213 C CA . ARG A 1 276 ? -8.885 -11.600 12.516 1.00 95.31 276 ARG A CA 1
ATOM 2214 C C . ARG A 1 276 ? -9.752 -11.677 11.265 1.00 95.31 276 ARG A C 1
ATOM 2216 O O . ARG A 1 276 ? -9.672 -12.637 10.494 1.00 95.31 276 ARG A O 1
ATOM 2223 N N . SER A 1 277 ? -10.574 -10.648 11.072 1.00 96.38 277 SER A N 1
ATOM 2224 C CA . SER A 1 277 ? -11.565 -10.636 9.997 1.00 96.38 277 SER A CA 1
ATOM 2225 C C . SER A 1 277 ? -10.893 -10.713 8.624 1.00 96.38 277 SER A C 1
ATOM 2227 O O . SER A 1 277 ? -9.831 -10.133 8.400 1.00 96.38 277 SER A O 1
ATOM 2229 N N . SER A 1 278 ? -11.509 -11.441 7.693 1.00 95.81 278 SER A N 1
ATOM 2230 C CA . SER A 1 278 ? -11.062 -11.470 6.300 1.00 95.81 278 SER A CA 1
ATOM 2231 C C . SER A 1 278 ? -11.461 -10.178 5.581 1.00 95.81 278 SER A C 1
ATOM 2233 O O . SER A 1 278 ? -12.444 -9.539 5.976 1.00 95.81 278 SER A O 1
ATOM 2235 N N . PRO A 1 279 ? -10.787 -9.818 4.472 1.00 96.25 279 PRO A N 1
ATOM 2236 C CA . PRO A 1 279 ? -11.204 -8.669 3.676 1.00 96.25 279 PRO A CA 1
ATOM 2237 C C . PRO A 1 279 ? -12.657 -8.762 3.204 1.00 96.25 279 PRO A C 1
ATOM 2239 O O . PRO A 1 279 ? -13.378 -7.773 3.243 1.00 96.25 279 PRO A O 1
ATOM 2242 N N . SER A 1 280 ? -13.108 -9.964 2.827 1.00 96.38 280 SER A N 1
ATOM 2243 C CA . SER A 1 280 ? -14.490 -10.206 2.400 1.00 96.38 280 SER A CA 1
ATOM 2244 C C . SER A 1 280 ? -15.522 -9.846 3.472 1.00 96.38 280 SER A C 1
ATOM 2246 O O . SER A 1 280 ? -16.518 -9.210 3.153 1.00 96.38 280 SER A O 1
ATOM 2248 N N . LEU A 1 281 ? -15.270 -10.186 4.741 1.00 97.19 281 LEU A N 1
ATOM 2249 C CA . LEU A 1 281 ? -16.165 -9.840 5.850 1.00 97.19 281 LEU A CA 1
ATOM 2250 C C . LEU A 1 281 ? -16.113 -8.344 6.180 1.00 97.19 281 LEU A C 1
ATOM 2252 O O . LEU A 1 281 ? -17.135 -7.735 6.488 1.00 97.19 281 LEU A O 1
ATOM 2256 N N . LEU A 1 282 ? -14.926 -7.738 6.113 1.00 98.19 282 LEU A N 1
ATOM 2257 C CA . LEU A 1 282 ? -14.748 -6.316 6.406 1.00 98.19 282 LEU A CA 1
ATOM 2258 C C . LEU A 1 282 ? -15.390 -5.409 5.349 1.00 98.19 282 LEU A C 1
ATOM 2260 O O . LEU A 1 282 ? -15.840 -4.322 5.699 1.00 98.19 282 LEU A O 1
ATOM 2264 N N . LEU A 1 283 ? -15.495 -5.851 4.091 1.00 98.06 283 LEU A N 1
ATOM 2265 C CA . LEU A 1 283 ? -16.186 -5.101 3.032 1.00 98.06 283 LEU A CA 1
ATOM 2266 C C . LEU A 1 283 ? -17.679 -4.885 3.339 1.00 98.06 283 LEU A C 1
ATOM 2268 O O . LEU A 1 283 ? -18.269 -3.927 2.847 1.00 98.06 283 LEU A O 1
ATOM 2272 N N . GLU A 1 284 ? -18.280 -5.734 4.174 1.00 97.88 284 GLU A N 1
ATOM 2273 C CA . GLU A 1 284 ? -19.683 -5.635 4.600 1.00 97.88 284 GLU A CA 1
ATOM 2274 C C . GLU A 1 284 ? -19.859 -4.865 5.925 1.00 97.88 284 GLU A C 1
ATOM 2276 O O . GLU A 1 284 ? -20.971 -4.743 6.454 1.00 97.88 284 GLU A O 1
ATOM 2281 N N . HIS A 1 285 ? -18.769 -4.340 6.494 1.00 98.56 285 HIS A N 1
ATOM 2282 C CA . HIS A 1 285 ? -18.782 -3.735 7.819 1.00 98.56 285 HIS A CA 1
ATOM 2283 C C . HIS A 1 285 ? -19.617 -2.441 7.880 1.00 98.56 285 HIS A C 1
ATOM 2285 O O . HIS A 1 285 ? -19.525 -1.613 6.972 1.00 98.56 285 HIS A O 1
ATOM 2291 N N . PRO A 1 286 ? -20.371 -2.177 8.973 1.00 98.19 286 PRO A N 1
ATOM 2292 C CA . PRO A 1 286 ? -21.169 -0.955 9.122 1.00 98.19 286 PRO A CA 1
ATOM 2293 C C . PRO A 1 286 ? -20.406 0.360 8.918 1.00 98.19 286 PRO A C 1
ATOM 2295 O O . PRO A 1 286 ? -20.979 1.302 8.379 1.00 98.19 286 PRO A O 1
ATOM 2298 N N . PHE A 1 287 ? -19.128 0.407 9.305 1.00 98.44 287 PHE A N 1
ATOM 2299 C CA . PHE A 1 287 ? -18.242 1.561 9.086 1.00 98.44 287 PHE A CA 1
ATOM 2300 C C . PHE A 1 287 ? -18.140 1.963 7.606 1.00 98.44 287 PHE A C 1
ATOM 2302 O O . PHE A 1 287 ? -18.096 3.145 7.288 1.00 98.44 287 PHE A O 1
ATOM 2309 N N . LEU A 1 288 ? -18.184 0.992 6.689 1.00 98.00 288 LEU A N 1
ATOM 2310 C CA . LEU A 1 288 ? -18.002 1.217 5.253 1.00 98.00 288 LEU A CA 1
ATOM 2311 C C . LEU A 1 288 ? -19.323 1.439 4.496 1.00 98.00 288 LEU A C 1
ATOM 2313 O O . LEU A 1 288 ? -19.331 1.434 3.268 1.00 98.00 288 LEU A O 1
ATOM 2317 N N . LYS A 1 289 ? -20.454 1.620 5.195 1.00 95.25 289 LYS A N 1
ATOM 2318 C CA . LYS A 1 289 ? -21.769 1.814 4.549 1.00 95.25 289 LYS A CA 1
ATOM 2319 C C . LYS A 1 289 ? -21.966 3.206 3.956 1.00 95.25 289 LYS A C 1
ATOM 2321 O O . LYS A 1 289 ? -22.742 3.352 3.014 1.00 95.25 289 LYS A O 1
ATOM 2326 N N . HIS A 1 290 ? -21.295 4.213 4.511 1.00 94.81 290 HIS A N 1
ATOM 2327 C CA . HIS A 1 290 ? -21.439 5.613 4.107 1.00 94.81 290 HIS A CA 1
ATOM 2328 C C . HIS A 1 290 ? -20.071 6.290 3.902 1.00 94.81 290 HIS A C 1
ATOM 2330 O O . HIS A 1 290 ? -19.780 7.282 4.571 1.00 94.81 290 HIS A O 1
ATOM 2336 N N . PRO A 1 291 ? -19.211 5.753 3.014 1.00 97.38 291 PRO A N 1
ATOM 2337 C CA . PRO A 1 291 ? -17.961 6.413 2.666 1.00 97.38 291 PRO A CA 1
ATOM 2338 C C . PRO A 1 291 ? -18.250 7.720 1.918 1.00 97.38 291 PRO A C 1
ATOM 2340 O O . PRO A 1 291 ? -19.288 7.859 1.263 1.00 97.38 291 PRO A O 1
ATOM 2343 N N . SER A 1 292 ? -17.317 8.665 1.987 1.00 97.75 292 SER A N 1
ATOM 2344 C CA . SER A 1 292 ? -17.350 9.856 1.143 1.00 97.75 292 SER A CA 1
ATOM 2345 C C . SER A 1 292 ? -17.212 9.491 -0.342 1.00 97.75 292 SER A C 1
ATOM 2347 O O . SER A 1 292 ? -16.828 8.379 -0.709 1.00 97.75 292 SER A O 1
ATOM 2349 N N . SER A 1 293 ? -17.514 10.444 -1.218 1.00 97.75 293 SER A N 1
ATOM 2350 C CA . SER A 1 293 ? -17.214 10.339 -2.652 1.00 97.75 293 SER A CA 1
ATOM 2351 C C . SER A 1 293 ? -15.719 10.575 -2.945 1.00 97.75 293 SER A C 1
ATOM 2353 O O . SER A 1 293 ? -15.032 11.177 -2.114 1.00 97.75 293 SER A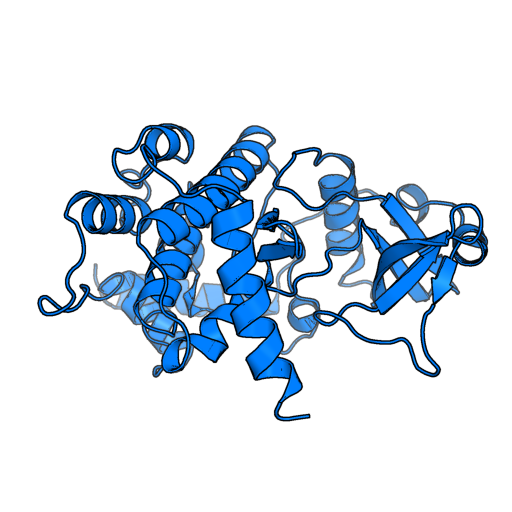 O 1
ATOM 2355 N N . PRO A 1 294 ? -15.217 10.166 -4.130 1.00 97.69 294 PRO A N 1
ATOM 2356 C CA . PRO A 1 294 ? -13.872 10.522 -4.584 1.00 97.69 294 PRO A CA 1
ATOM 2357 C C . PRO A 1 294 ? -13.633 12.036 -4.571 1.00 97.69 294 PRO A C 1
ATOM 2359 O O . PRO A 1 294 ? -12.617 12.473 -4.051 1.00 97.69 294 PRO A O 1
ATOM 2362 N N . ASP A 1 295 ? -14.602 12.843 -5.016 1.00 97.44 295 ASP A N 1
ATOM 2363 C CA . ASP A 1 295 ? -14.485 14.310 -5.033 1.00 97.44 295 ASP A CA 1
ATOM 2364 C C . ASP A 1 295 ? -14.326 14.901 -3.623 1.00 97.44 295 ASP A C 1
ATOM 2366 O O . ASP A 1 295 ? -13.547 15.825 -3.402 1.00 97.44 295 ASP A O 1
ATOM 2370 N N . GLN A 1 296 ? -15.038 14.348 -2.637 1.00 96.38 296 GLN A N 1
ATOM 2371 C CA . GLN A 1 296 ? -14.890 14.746 -1.232 1.00 96.38 296 GLN A CA 1
ATOM 2372 C C . GLN A 1 296 ? -13.569 14.285 -0.618 1.00 96.38 296 GLN A C 1
ATOM 2374 O O . GLN A 1 296 ? -13.111 14.887 0.347 1.00 96.38 296 GLN A O 1
ATOM 2379 N N . PHE A 1 297 ? -12.971 13.212 -1.133 1.00 97.00 297 PHE A N 1
ATOM 2380 C CA . PHE A 1 297 ? -11.633 12.804 -0.727 1.00 97.00 297 PHE A CA 1
ATOM 2381 C C . PHE A 1 297 ? -10.562 13.651 -1.430 1.00 97.00 297 PHE A C 1
ATOM 2383 O O . PHE A 1 297 ? -9.574 14.025 -0.815 1.00 97.00 297 PHE A O 1
ATOM 2390 N N . ALA A 1 298 ? -10.782 14.050 -2.685 1.00 96.62 298 ALA A N 1
ATOM 2391 C CA . ALA A 1 298 ? -9.893 14.938 -3.435 1.00 96.62 298 ALA A CA 1
ATOM 2392 C C . ALA A 1 298 ? -9.635 16.268 -2.712 1.00 96.62 298 ALA A C 1
ATOM 2394 O O . ALA A 1 298 ? -8.525 16.796 -2.769 1.00 96.62 298 ALA A O 1
ATOM 2395 N N . THR A 1 299 ? -10.618 16.796 -1.973 1.00 95.19 299 THR A N 1
ATOM 2396 C CA . THR A 1 299 ? -10.433 18.030 -1.190 1.00 95.19 299 THR A CA 1
AT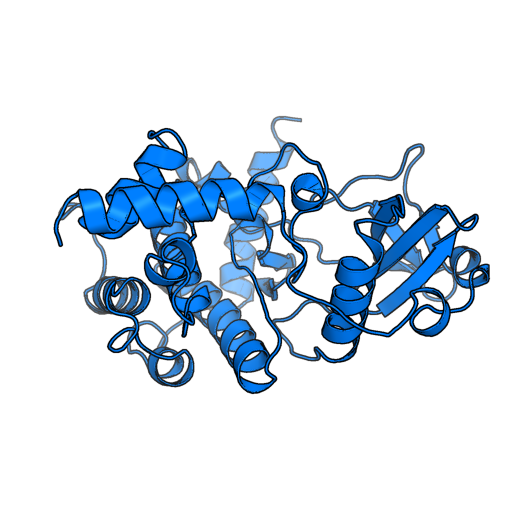OM 2397 C C . THR A 1 299 ? -9.302 17.908 -0.170 1.00 95.19 299 THR A C 1
ATOM 2399 O O . THR A 1 299 ? -8.535 18.857 -0.018 1.00 95.19 299 THR A O 1
ATOM 2402 N N . ILE A 1 300 ? -9.148 16.746 0.474 1.00 94.06 300 ILE A N 1
ATOM 2403 C CA . ILE A 1 300 ? -8.108 16.529 1.483 1.00 94.06 300 ILE A CA 1
ATOM 2404 C C . ILE A 1 300 ? -6.722 16.398 0.847 1.00 94.06 300 ILE A C 1
ATOM 2406 O O . ILE A 1 300 ? -5.742 16.923 1.370 1.00 94.06 300 ILE A O 1
ATOM 2410 N N . ILE A 1 301 ? -6.658 15.794 -0.342 1.00 94.00 301 ILE A N 1
ATOM 2411 C CA . ILE A 1 301 ? -5.432 15.697 -1.142 1.00 94.00 301 ILE A CA 1
ATOM 2412 C C . ILE A 1 301 ? -4.966 17.097 -1.550 1.00 94.00 301 ILE A C 1
ATOM 2414 O O . ILE A 1 301 ? -3.803 17.448 -1.367 1.00 94.00 301 ILE A O 1
ATOM 2418 N N . HIS A 1 302 ? -5.879 17.932 -2.052 1.00 93.31 302 HIS A N 1
ATOM 2419 C CA . HIS A 1 302 ? -5.554 19.305 -2.435 1.00 93.31 302 HIS A CA 1
ATOM 2420 C C . HIS A 1 302 ? -5.118 20.168 -1.246 1.00 93.31 302 HIS A C 1
ATOM 2422 O O . HIS A 1 302 ? -4.210 20.984 -1.393 1.00 93.31 302 HIS A O 1
ATOM 2428 N N . GLN A 1 303 ? -5.728 19.983 -0.071 1.00 90.88 303 GLN A N 1
ATOM 2429 C CA . GLN A 1 303 ? -5.294 20.655 1.154 1.00 90.88 303 GLN A CA 1
ATOM 2430 C C . GLN A 1 303 ? -3.870 20.245 1.542 1.00 90.88 303 GLN A C 1
ATOM 2432 O O . GLN A 1 303 ? -3.040 21.117 1.780 1.00 90.88 303 GLN A O 1
ATOM 2437 N N . ALA A 1 304 ? -3.558 18.945 1.543 1.00 88.62 304 ALA A N 1
ATOM 2438 C CA . ALA A 1 304 ? -2.219 18.457 1.878 1.00 88.62 304 ALA A CA 1
ATOM 2439 C C . ALA A 1 304 ? -1.155 18.990 0.907 1.00 88.62 304 ALA A C 1
ATOM 2441 O O . ALA A 1 304 ? -0.103 19.467 1.326 1.00 88.62 304 ALA A O 1
ATOM 2442 N N . GLN A 1 305 ? -1.456 19.006 -0.395 1.00 84.69 305 GLN A N 1
ATOM 2443 C CA . GLN A 1 305 ? -0.544 19.560 -1.397 1.00 84.69 305 GLN A CA 1
ATOM 2444 C C . GLN A 1 305 ? -0.301 21.061 -1.251 1.00 84.69 305 GLN A C 1
ATOM 2446 O O . GLN A 1 305 ? 0.791 21.529 -1.569 1.00 84.69 305 GLN A O 1
ATOM 2451 N N . PHE A 1 306 ? -1.297 21.826 -0.799 1.00 80.94 306 PHE A N 1
ATOM 2452 C CA . PHE A 1 306 ? -1.112 23.247 -0.521 1.00 80.94 306 PHE A CA 1
ATOM 2453 C C . PHE A 1 306 ? -0.046 23.446 0.564 1.00 80.94 306 PHE A C 1
ATOM 2455 O O . PHE A 1 306 ? 0.929 24.160 0.341 1.00 80.94 306 PHE A O 1
ATOM 2462 N N . PHE A 1 307 ? -0.165 22.725 1.683 1.00 76.94 307 PHE A N 1
ATOM 2463 C CA . PHE A 1 307 ? 0.806 22.820 2.773 1.00 76.94 307 PHE A CA 1
ATOM 2464 C C . PHE A 1 307 ? 2.194 22.300 2.385 1.00 76.94 307 PHE A C 1
ATOM 2466 O O . PHE A 1 307 ? 3.188 22.907 2.768 1.00 76.94 307 PHE A O 1
ATOM 2473 N N . ASN A 1 308 ? 2.287 21.256 1.558 1.00 67.94 308 ASN A N 1
ATOM 2474 C CA . ASN A 1 308 ? 3.582 20.738 1.103 1.00 67.94 308 ASN A CA 1
ATOM 2475 C C . ASN A 1 308 ? 4.342 21.712 0.181 1.00 67.94 308 ASN A C 1
ATOM 2477 O O . ASN A 1 308 ? 5.570 21.680 0.145 1.00 67.94 308 ASN A O 1
ATOM 2481 N N . ASN A 1 309 ? 3.642 22.583 -0.555 1.00 61.69 309 ASN A N 1
ATOM 2482 C CA . ASN A 1 309 ? 4.265 23.542 -1.475 1.00 61.69 309 ASN A CA 1
ATOM 2483 C C . ASN A 1 309 ? 4.638 24.884 -0.818 1.00 61.69 309 ASN A C 1
ATOM 2485 O O . ASN A 1 309 ? 5.515 25.575 -1.330 1.00 61.69 309 ASN A O 1
ATOM 2489 N N . ASP A 1 310 ? 4.015 25.252 0.304 1.00 47.41 310 ASP A N 1
ATOM 2490 C CA . ASP A 1 310 ? 4.254 26.538 0.983 1.00 47.41 310 ASP A CA 1
ATOM 2491 C C . ASP A 1 310 ? 5.532 26.564 1.853 1.00 47.41 310 ASP A C 1
ATOM 2493 O O . ASP A 1 310 ? 5.936 27.628 2.327 1.00 47.41 310 ASP A O 1
ATOM 2497 N N . TRP A 1 311 ? 6.209 25.422 2.028 1.00 38.66 311 TRP A N 1
ATOM 2498 C CA . TRP A 1 311 ? 7.492 25.305 2.746 1.00 38.66 311 TRP A CA 1
ATOM 2499 C C . TRP A 1 311 ? 8.706 25.031 1.833 1.00 38.66 311 TRP A C 1
ATOM 2501 O O . TRP A 1 311 ? 9.788 24.718 2.340 1.00 38.66 311 TRP A O 1
ATOM 2511 N N . GLY A 1 312 ? 8.534 25.140 0.508 1.00 34.16 312 GLY A N 1
ATOM 2512 C CA . GLY A 1 312 ? 9.573 24.931 -0.516 1.00 34.16 312 GLY A CA 1
ATOM 2513 C C . GLY A 1 312 ? 10.356 26.179 -0.915 1.00 34.16 312 GLY A C 1
ATOM 2514 O O . GLY A 1 312 ? 9.751 27.269 -1.008 1.00 34.16 312 GLY A O 1
#

Foldseek 3Di:
DDLVLQVVLLVVLVVCLLVPPPQADPDFPVVLADEQCCVVQWAWPDPVFDAALNWGWIAGPPPRAIKTKDKDFDDPSCRRVVSLVSVLQVVDDDQAAWHWDGWDDDPVTIIMTITHDAALGWQLLLLLCCVPDADDLLLLLVLLLSLLRSVQRCVVVVNDADDARSQWGAHLLLGIHRNRDQPCVSVDSPDGGDVLLLFALCVSSVHPADLRVLSSSLQVSVSSQPSHGAPPVPDSSVSNSCCNPPNGDQDDPPDPDDPQSSVSSCLSRPNPRVRRDRSVVSSPGPSNPRHDDSNVNSVSSVVSVVVVVVVD

InterPro domains:
  IPR000719 Protein kinase domain [PF00069] (75-288)
  IPR000719 Protein kinase domain [PS50011] (39-288)
  IPR011009 Protein kinase-like domain superfamily [SSF56112] (58-302)
  IPR051931 Serine/threonine-protein kinase PAK 3-like [PTHR45832] (57-301)

Organism: NCBI:txid1963864